Protein AF-K1SP43-F1 (afdb_monomer)

Organism: NCBI:txid408170

Mean predicted aligned error: 9.96 Å

pLDDT: mean 87.27, std 12.38, range [42.59, 98.75]

Solvent-accessible surface area (backbone atoms only — not comparable to full-atom values): 14520 Å² total; per-residue (Å²): 130,56,77,64,55,53,50,51,53,50,51,50,50,55,71,71,46,67,96,81,65,65,89,45,42,45,61,63,48,87,52,74,47,80,37,77,82,19,44,28,31,48,48,96,42,33,38,31,41,39,31,42,46,55,83,63,70,58,91,81,44,54,71,70,56,42,50,53,35,51,52,43,50,50,52,50,55,69,68,55,44,98,69,46,49,75,44,80,44,77,50,76,42,75,52,59,66,75,69,53,42,63,74,57,55,55,76,74,81,88,53,98,55,38,65,59,37,48,53,51,30,51,52,54,43,52,48,45,63,72,69,47,83,35,53,45,76,49,37,34,44,37,42,33,35,76,32,95,40,72,70,58,37,51,57,53,52,52,53,52,47,54,54,53,45,48,41,35,47,74,50,66,20,61,56,46,76,36,38,29,68,59,48,46,45,53,51,24,51,69,40,34,75,90,64,71,83,81,72,87,61,80,82,54,28,77,83,67,73,52,55,78,45,70,67,32,42,38,91,35,66,41,83,76,53,99,44,37,37,34,42,54,92,43,77,52,75,61,86,88,84,86,85,79,78,76,80,88,124

Radius of gyration: 23.32 Å; Cα contacts (8 Å, |Δi|>4): 297; chains: 1; bounding box: 46×53×85 Å

Nearest PDB structures (foldseek):
  4wjb-assembly1_A  TM=3.623E-01  e=1.165E-01  Burkholderia cenocepacia J2315
  7ebx-assembly1_A  TM=3.863E-01  e=4.150E-01  Bombyx mori
  7ebs-assembly1_A-2  TM=3.644E-01  e=2.887E-01  Bombyx mori
  7ec0-assembly2_P  TM=3.215E-01  e=2.717E-01  Bombyx mori
  7ejb-assembly1_A-2  TM=3.774E-01  e=7.152E-01  Bombyx mori

Structure (mmCIF, N/CA/C/O backbone):
data_AF-K1SP43-F1
#
_entry.id   AF-K1SP43-F1
#
loop_
_atom_site.group_PDB
_atom_site.id
_atom_site.type_symbol
_atom_site.label_atom_id
_atom_site.label_alt_id
_atom_site.label_comp_id
_atom_site.label_asym_id
_atom_site.label_entity_id
_atom_site.label_seq_id
_atom_site.pdbx_PDB_ins_code
_atom_site.Cartn_x
_atom_site.Cartn_y
_atom_site.Cartn_z
_atom_site.occupancy
_atom_site.B_iso_or_equiv
_atom_site.auth_seq_id
_atom_site.auth_comp_id
_atom_site.auth_asym_id
_atom_site.auth_atom_id
_atom_site.pdbx_PDB_model_num
ATOM 1 N N . LEU A 1 1 ? 24.956 -1.488 -41.706 1.00 65.75 1 LEU A N 1
ATOM 2 C CA . LEU A 1 1 ? 23.590 -2.046 -41.694 1.00 65.75 1 LEU A CA 1
ATOM 3 C C . LEU A 1 1 ? 22.770 -1.424 -42.807 1.00 65.75 1 LEU A C 1
ATOM 5 O O . LEU A 1 1 ? 22.364 -0.264 -42.702 1.00 65.75 1 LEU A O 1
ATOM 9 N N . THR A 1 2 ? 22.566 -2.189 -43.870 1.00 83.25 2 THR A N 1
ATOM 10 C CA . THR A 1 2 ? 21.668 -1.850 -44.971 1.00 83.25 2 THR A CA 1
ATOM 11 C C . THR A 1 2 ? 20.218 -1.776 -44.470 1.00 83.25 2 THR A C 1
ATOM 13 O O . THR A 1 2 ? 19.865 -2.275 -43.398 1.00 83.25 2 THR A O 1
ATOM 16 N N . ARG A 1 3 ? 19.340 -1.110 -45.229 1.00 77.00 3 ARG A N 1
ATOM 17 C CA . ARG A 1 3 ? 17.918 -0.958 -44.868 1.00 77.00 3 ARG A CA 1
ATOM 18 C C . ARG A 1 3 ? 17.193 -2.311 -44.770 1.00 77.00 3 ARG A C 1
ATOM 20 O O . ARG A 1 3 ? 16.255 -2.429 -43.985 1.00 77.00 3 ARG A O 1
ATOM 27 N N . ALA A 1 4 ? 17.648 -3.308 -45.530 1.00 79.00 4 ALA A N 1
ATOM 28 C CA . ALA A 1 4 ? 17.151 -4.681 -45.490 1.00 79.00 4 ALA A CA 1
ATOM 29 C C . ALA A 1 4 ? 17.555 -5.389 -44.185 1.00 79.00 4 ALA A C 1
ATOM 31 O O . ALA A 1 4 ? 16.683 -5.876 -43.470 1.00 79.00 4 ALA A O 1
ATOM 32 N N . GLU A 1 5 ? 18.832 -5.309 -43.800 1.00 77.88 5 GLU A N 1
ATOM 33 C CA . GLU A 1 5 ? 19.346 -5.900 -42.554 1.00 77.88 5 GLU A CA 1
ATOM 34 C C . GLU A 1 5 ? 18.679 -5.294 -41.310 1.00 77.88 5 GLU A C 1
ATOM 36 O O . GLU A 1 5 ? 18.319 -6.008 -40.378 1.00 77.88 5 GLU A O 1
ATOM 41 N N . LYS A 1 6 ? 18.426 -3.974 -41.290 1.00 76.00 6 LYS A N 1
ATOM 42 C CA . LYS A 1 6 ? 17.675 -3.339 -40.185 1.00 76.00 6 LYS A CA 1
ATOM 43 C C . LYS A 1 6 ? 16.243 -3.870 -40.071 1.00 76.00 6 LYS A C 1
ATOM 45 O O . LYS A 1 6 ? 15.721 -3.970 -38.962 1.00 76.00 6 LYS A O 1
ATOM 50 N N . LYS A 1 7 ? 15.605 -4.193 -41.200 1.00 79.31 7 LYS A N 1
ATOM 51 C CA . LYS A 1 7 ? 14.229 -4.703 -41.252 1.00 79.31 7 LYS A CA 1
ATOM 52 C C . LYS A 1 7 ? 14.160 -6.165 -40.807 1.00 79.31 7 LYS A C 1
ATOM 54 O O . LYS A 1 7 ? 13.252 -6.513 -40.058 1.00 79.31 7 LYS A O 1
ATOM 59 N N . GLU A 1 8 ? 15.136 -6.985 -41.192 1.00 79.81 8 GLU A N 1
ATOM 60 C CA . GLU A 1 8 ? 15.286 -8.359 -40.693 1.00 79.81 8 GLU A CA 1
ATOM 61 C C . GLU A 1 8 ? 15.575 -8.392 -39.195 1.00 79.81 8 GLU A C 1
ATOM 63 O O . GLU A 1 8 ? 14.889 -9.097 -38.460 1.00 79.81 8 GLU A O 1
ATOM 68 N N . ILE A 1 9 ? 16.504 -7.562 -38.711 1.00 77.12 9 ILE A N 1
ATOM 69 C CA . ILE A 1 9 ? 16.806 -7.460 -37.279 1.00 77.12 9 ILE A CA 1
ATOM 70 C C . ILE A 1 9 ? 15.565 -7.013 -36.496 1.00 77.12 9 ILE A C 1
ATOM 72 O O . ILE A 1 9 ? 15.250 -7.601 -35.465 1.00 77.12 9 ILE A O 1
ATOM 76 N N . GLN A 1 10 ? 14.800 -6.033 -36.989 1.00 75.25 10 GLN A N 1
ATOM 77 C CA . GLN A 1 10 ? 13.536 -5.640 -36.355 1.00 75.25 10 GLN A CA 1
ATOM 78 C C . GLN A 1 10 ? 12.476 -6.749 -36.389 1.00 75.25 10 GLN A C 1
ATOM 80 O O . GLN A 1 10 ? 11.750 -6.908 -35.410 1.00 75.25 10 GLN A O 1
ATOM 85 N N . ALA A 1 11 ? 12.379 -7.520 -37.474 1.00 76.44 11 ALA A N 1
ATOM 86 C CA . ALA A 1 11 ? 11.444 -8.638 -37.578 1.00 76.44 11 ALA A CA 1
ATOM 87 C C . ALA A 1 11 ? 11.804 -9.774 -36.608 1.00 76.44 11 ALA A C 1
ATOM 89 O O . ALA A 1 11 ? 10.923 -10.310 -35.940 1.00 76.44 11 ALA A O 1
ATOM 90 N N . VAL A 1 12 ? 13.095 -10.082 -36.463 1.00 77.00 12 VAL A N 1
ATOM 91 C CA . VAL A 1 12 ? 13.614 -11.040 -35.478 1.00 77.00 12 VAL A CA 1
ATOM 92 C C . VAL A 1 12 ? 13.358 -10.532 -34.059 1.00 77.00 12 VAL A C 1
ATOM 94 O O . VAL A 1 12 ? 12.759 -11.243 -33.257 1.00 77.00 12 VAL A O 1
ATOM 97 N N . ILE A 1 13 ? 13.693 -9.273 -33.757 1.00 70.56 13 ILE A N 1
ATOM 98 C CA . ILE A 1 13 ? 13.406 -8.657 -32.452 1.00 70.56 13 ILE A CA 1
ATOM 99 C C . ILE A 1 13 ? 11.909 -8.699 -32.146 1.00 70.56 13 ILE A C 1
ATOM 101 O O . ILE A 1 13 ? 11.552 -8.957 -31.008 1.00 70.56 13 ILE A O 1
ATOM 105 N N . ARG A 1 14 ? 11.027 -8.484 -33.125 1.00 67.06 14 ARG A N 1
ATOM 106 C CA . ARG A 1 14 ? 9.568 -8.543 -32.945 1.00 67.06 14 ARG A CA 1
ATOM 107 C C . ARG A 1 14 ? 9.029 -9.971 -32.823 1.00 67.06 14 ARG A C 1
ATOM 109 O O . ARG A 1 14 ? 7.980 -10.156 -32.226 1.00 67.06 14 ARG A O 1
ATOM 116 N N . LYS A 1 15 ? 9.730 -10.965 -33.374 1.00 64.50 15 LYS A N 1
ATOM 117 C CA . LYS A 1 15 ? 9.415 -12.390 -33.199 1.00 64.50 15 LYS A CA 1
ATOM 118 C C . LYS A 1 15 ? 9.774 -12.879 -31.791 1.00 64.50 15 LYS A C 1
ATOM 120 O O . LYS A 1 15 ? 9.089 -13.750 -31.269 1.00 64.50 15 LYS A O 1
ATOM 125 N N . TYR A 1 16 ? 10.828 -12.321 -31.190 1.00 67.81 16 TYR A N 1
ATOM 126 C CA . TYR A 1 16 ? 11.297 -12.688 -29.847 1.00 67.81 16 TYR A CA 1
ATOM 127 C C . TYR A 1 16 ? 10.820 -11.745 -28.731 1.00 67.81 16 TYR A C 1
ATOM 129 O O . TYR A 1 16 ? 10.700 -12.172 -27.585 1.00 67.81 16 TYR A O 1
ATOM 137 N N . LYS A 1 17 ? 10.496 -10.481 -29.032 1.00 57.97 17 LYS A N 1
ATOM 138 C CA . LYS A 1 17 ? 9.672 -9.643 -28.155 1.00 57.97 17 LYS A CA 1
ATOM 139 C C . LYS A 1 17 ? 8.264 -10.214 -28.221 1.00 57.97 17 LYS A C 1
ATOM 141 O O . LYS A 1 17 ? 7.602 -10.069 -29.243 1.00 57.97 17 LYS A O 1
ATOM 146 N N . GLY A 1 18 ? 7.828 -10.850 -27.137 1.00 60.97 18 GLY A N 1
ATOM 147 C CA . GLY A 1 18 ? 6.426 -11.216 -26.946 1.00 60.97 18 GLY A CA 1
ATOM 148 C C . GLY A 1 18 ? 5.492 -10.019 -27.158 1.00 60.97 18 GLY A C 1
ATOM 149 O O . GLY A 1 18 ? 5.925 -8.878 -27.332 1.00 60.97 18 GLY A O 1
ATOM 150 N N . ASP A 1 19 ? 4.188 -10.257 -27.111 1.00 72.69 19 ASP A N 1
ATOM 151 C CA . ASP A 1 19 ? 3.158 -9.246 -27.392 1.00 72.69 19 ASP A CA 1
ATOM 152 C C . ASP A 1 19 ? 3.080 -8.098 -26.357 1.00 72.69 19 ASP A C 1
ATOM 154 O O . ASP A 1 19 ? 2.182 -7.257 -26.422 1.00 72.69 19 ASP A O 1
ATOM 158 N N . GLY A 1 20 ? 4.026 -8.050 -25.414 1.00 68.25 20 GLY A N 1
ATOM 159 C CA . GLY A 1 20 ? 4.096 -7.087 -24.323 1.00 68.25 20 GLY A CA 1
ATOM 160 C C . GLY A 1 20 ? 3.097 -7.372 -23.205 1.00 68.25 20 GLY A C 1
ATOM 161 O O . GLY A 1 20 ? 2.991 -6.558 -22.288 1.00 68.25 20 GLY A O 1
ATOM 162 N N . LYS A 1 21 ? 2.365 -8.492 -23.262 1.00 73.44 21 LYS A N 1
ATOM 163 C CA . LYS A 1 21 ? 1.361 -8.852 -22.265 1.00 73.44 21 LYS A CA 1
ATOM 164 C C . LYS A 1 21 ? 1.913 -9.865 -21.262 1.00 73.44 21 LYS A C 1
ATOM 166 O O . LYS A 1 21 ? 2.758 -10.697 -21.595 1.00 73.44 21 LYS A O 1
ATOM 171 N N . PRO A 1 22 ? 1.420 -9.832 -20.016 1.00 77.25 22 PRO A N 1
ATOM 172 C CA . PRO A 1 22 ? 1.680 -10.893 -19.059 1.00 77.25 22 PRO A CA 1
ATOM 173 C C . PRO A 1 22 ? 1.129 -12.238 -19.547 1.00 77.25 22 PRO A C 1
ATOM 175 O O . PRO A 1 22 ? -0.061 -12.350 -19.833 1.00 77.25 22 PRO A O 1
ATOM 178 N N . HIS A 1 23 ? 1.978 -13.265 -19.585 1.00 82.00 23 HIS A N 1
ATOM 179 C CA . HIS A 1 23 ? 1.579 -14.637 -19.938 1.00 82.00 23 HIS A CA 1
ATOM 180 C C . HIS A 1 23 ? 1.500 -15.587 -18.730 1.00 82.00 23 HIS A C 1
ATOM 182 O O . HIS A 1 23 ? 1.201 -16.765 -18.895 1.00 82.00 23 HIS A O 1
ATOM 188 N N . SER A 1 24 ? 1.748 -15.088 -17.517 1.00 88.94 24 SER A N 1
ATOM 189 C CA . SER A 1 24 ? 1.592 -15.831 -16.263 1.00 88.94 24 SER A CA 1
ATOM 190 C C . SER A 1 24 ? 0.925 -14.963 -15.201 1.00 88.94 24 SER A C 1
ATOM 192 O O . SER A 1 24 ? 0.962 -13.731 -15.290 1.00 88.94 24 SER A O 1
ATOM 194 N N . ALA A 1 25 ? 0.340 -15.597 -14.179 1.00 91.31 25 ALA A N 1
ATOM 195 C CA . ALA A 1 25 ? -0.303 -14.874 -13.087 1.00 91.31 25 ALA A CA 1
ATOM 196 C C . ALA A 1 25 ? 0.693 -13.963 -12.349 1.00 91.31 25 ALA A C 1
ATOM 198 O O . ALA A 1 25 ? 0.390 -12.809 -12.058 1.00 91.31 25 ALA A O 1
ATOM 199 N N . GLN A 1 26 ? 1.922 -14.440 -12.151 1.00 92.19 26 GLN A N 1
ATOM 200 C CA . GLN A 1 26 ? 3.033 -13.681 -11.583 1.00 92.19 26 GLN A CA 1
ATOM 201 C C . GLN A 1 26 ? 3.355 -12.444 -12.424 1.00 92.19 26 GLN A C 1
ATOM 203 O O . GLN A 1 26 ? 3.497 -11.340 -11.896 1.00 92.19 26 GLN A O 1
ATOM 208 N N . ALA A 1 27 ? 3.455 -12.600 -13.748 1.00 90.38 27 ALA A N 1
ATOM 209 C CA . ALA A 1 27 ? 3.753 -11.487 -14.642 1.00 90.38 27 ALA A CA 1
ATOM 210 C C . ALA A 1 27 ? 2.651 -10.412 -14.622 1.00 90.38 27 ALA A C 1
ATOM 212 O O . ALA A 1 27 ? 2.942 -9.252 -14.902 1.00 90.38 27 ALA A O 1
ATOM 213 N N . SER A 1 28 ? 1.407 -10.770 -14.275 1.00 91.38 28 SER A N 1
ATOM 214 C CA . SER A 1 28 ? 0.298 -9.817 -14.138 1.00 91.38 28 SER A CA 1
ATOM 215 C C . SER A 1 28 ? 0.395 -8.937 -12.888 1.00 91.38 28 SER A C 1
ATOM 217 O O . SER A 1 28 ? -0.278 -7.911 -12.825 1.00 91.38 28 SER A O 1
ATOM 219 N N . ILE A 1 29 ? 1.222 -9.298 -11.901 1.00 94.19 29 ILE A N 1
ATOM 220 C CA . ILE A 1 29 ? 1.396 -8.513 -10.673 1.00 94.19 29 ILE A CA 1
ATOM 221 C C . ILE A 1 29 ? 2.367 -7.349 -10.950 1.00 94.19 29 ILE A C 1
ATOM 223 O O . ILE A 1 29 ? 3.523 -7.608 -11.309 1.00 94.19 29 ILE A O 1
ATOM 227 N N . PRO A 1 30 ? 1.954 -6.078 -10.774 1.00 91.75 30 PRO A N 1
ATOM 228 C CA . PRO A 1 30 ? 2.662 -4.914 -11.312 1.00 91.75 30 PRO A CA 1
ATOM 229 C C . PRO A 1 30 ? 3.785 -4.406 -10.389 1.00 91.75 30 PRO A C 1
ATOM 231 O O . PRO A 1 30 ? 3.758 -3.275 -9.914 1.00 91.75 30 PRO A O 1
ATOM 234 N N . TYR A 1 31 ? 4.791 -5.241 -10.126 1.00 96.44 31 TYR A N 1
ATOM 235 C CA . TYR A 1 31 ? 6.070 -4.799 -9.560 1.00 96.44 31 TYR A CA 1
ATOM 236 C C . TYR A 1 31 ? 7.247 -5.606 -10.116 1.00 96.44 31 TYR A C 1
ATOM 238 O O . TYR A 1 31 ? 7.055 -6.701 -10.630 1.00 96.44 31 TYR A O 1
ATOM 246 N N . GLU A 1 32 ? 8.475 -5.111 -10.011 1.00 95.75 32 GLU A N 1
ATOM 247 C CA . GLU A 1 32 ? 9.680 -5.846 -10.414 1.00 95.75 32 GLU A CA 1
ATOM 248 C C . GLU A 1 32 ? 10.309 -6.627 -9.261 1.00 95.75 32 GLU A C 1
ATOM 250 O O . GLU A 1 32 ? 10.649 -7.796 -9.421 1.00 95.75 32 GLU A O 1
ATOM 255 N N . ALA A 1 33 ? 10.470 -5.990 -8.097 1.00 96.19 33 ALA A N 1
ATOM 256 C CA . ALA A 1 33 ? 11.089 -6.615 -6.933 1.00 96.19 33 ALA A CA 1
ATOM 257 C C . ALA A 1 33 ? 10.501 -6.097 -5.617 1.00 96.19 33 ALA A C 1
ATOM 259 O O . ALA A 1 33 ? 10.221 -4.909 -5.474 1.00 96.19 33 ALA A O 1
ATOM 260 N N . MET A 1 34 ? 10.389 -6.992 -4.637 1.00 97.75 34 MET A N 1
ATOM 261 C CA . MET A 1 34 ? 10.076 -6.657 -3.249 1.00 97.75 34 MET A CA 1
ATOM 262 C C . MET A 1 34 ? 11.335 -6.857 -2.402 1.00 97.75 34 MET A C 1
ATOM 264 O O . MET A 1 34 ? 11.948 -7.923 -2.471 1.00 97.75 34 MET A O 1
ATOM 268 N N . TYR A 1 35 ? 11.724 -5.856 -1.614 1.00 97.62 35 TYR A N 1
ATOM 269 C CA . TYR A 1 35 ? 12.891 -5.917 -0.733 1.00 97.62 35 TYR A CA 1
ATOM 270 C C . TYR A 1 35 ? 12.475 -6.053 0.725 1.00 97.62 35 TYR A C 1
ATOM 272 O O . TYR A 1 35 ? 11.476 -5.474 1.123 1.00 97.62 35 TYR A O 1
ATOM 280 N N . GLN A 1 36 ? 13.284 -6.748 1.530 1.00 96.25 36 GLN A N 1
ATOM 281 C CA . GLN A 1 36 ? 13.012 -7.050 2.944 1.00 96.25 36 GLN A CA 1
ATOM 282 C C . GLN A 1 36 ? 12.489 -5.867 3.773 1.00 96.25 36 GLN A C 1
ATOM 284 O O . GLN A 1 36 ? 11.592 -6.050 4.584 1.00 96.25 36 GLN A O 1
ATOM 289 N N . ASP A 1 37 ? 12.986 -4.655 3.524 1.00 96.06 37 ASP A N 1
ATOM 290 C CA . ASP A 1 37 ? 12.589 -3.428 4.219 1.00 96.06 37 ASP A CA 1
ATOM 291 C C . ASP A 1 37 ? 11.231 -2.841 3.776 1.00 96.06 37 ASP A C 1
ATOM 293 O O . ASP A 1 37 ? 10.945 -1.678 4.059 1.00 96.06 37 ASP A O 1
ATOM 297 N N . GLY A 1 38 ? 10.413 -3.602 3.040 1.00 97.00 38 GLY A N 1
ATOM 298 C CA . GLY A 1 38 ? 9.082 -3.199 2.564 1.00 97.00 38 GLY A CA 1
ATOM 299 C C . GLY A 1 38 ? 9.089 -2.303 1.324 1.00 97.00 38 GLY A C 1
ATOM 300 O O . GLY A 1 38 ? 8.034 -2.023 0.739 1.00 97.00 38 GLY A O 1
ATOM 301 N N . VAL A 1 39 ? 10.277 -1.871 0.885 1.00 98.56 39 VAL A N 1
ATOM 302 C CA . VAL A 1 39 ? 10.450 -1.130 -0.365 1.00 98.56 39 VAL A CA 1
ATOM 303 C C . VAL A 1 39 ? 10.147 -2.059 -1.534 1.00 98.56 39 VAL A C 1
ATOM 305 O O . VAL A 1 39 ? 10.733 -3.130 -1.677 1.00 98.56 39 VAL A O 1
ATOM 308 N N . CYS A 1 40 ? 9.247 -1.623 -2.404 1.00 98.44 40 CYS A N 1
ATOM 309 C CA . CYS A 1 40 ? 8.865 -2.326 -3.617 1.00 98.44 40 CYS A CA 1
ATOM 310 C C . CYS A 1 40 ? 9.311 -1.511 -4.826 1.00 98.44 40 CYS A C 1
ATOM 312 O O . CYS A 1 40 ? 8.941 -0.344 -4.963 1.00 98.44 40 CYS A O 1
ATOM 314 N N . ARG A 1 41 ? 10.106 -2.114 -5.707 1.00 98.44 41 ARG A N 1
ATOM 315 C CA . ARG A 1 41 ? 10.447 -1.534 -7.005 1.00 98.44 41 ARG A CA 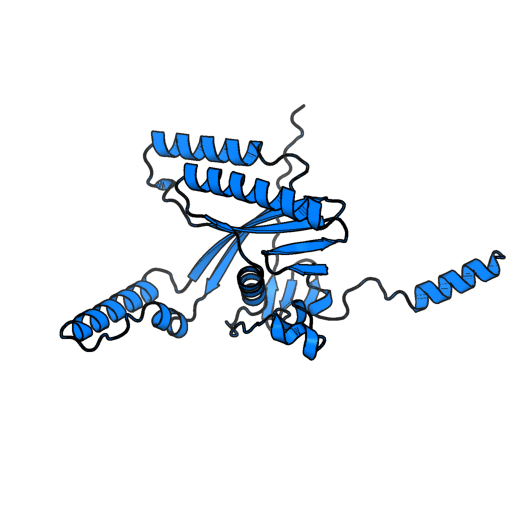1
ATOM 316 C C . ARG A 1 41 ? 9.340 -1.879 -7.989 1.00 98.44 41 ARG A C 1
ATOM 318 O O . ARG A 1 41 ? 9.168 -3.047 -8.323 1.00 98.44 41 ARG A O 1
ATOM 325 N N . VAL A 1 42 ? 8.596 -0.871 -8.429 1.00 97.50 42 VAL A N 1
ATOM 326 C CA . VAL A 1 42 ? 7.458 -1.009 -9.351 1.00 97.50 42 VAL A CA 1
ATOM 327 C C . VAL A 1 42 ? 7.950 -1.053 -10.798 1.00 97.50 42 VAL A C 1
ATOM 329 O O . VAL A 1 42 ? 7.533 -1.910 -11.569 1.00 97.50 42 VAL A O 1
ATOM 332 N N . THR A 1 43 ? 8.883 -0.162 -11.133 1.00 96.50 43 THR A N 1
ATOM 333 C CA . THR A 1 43 ? 9.591 -0.063 -12.422 1.00 96.50 43 THR A CA 1
ATOM 334 C C . THR A 1 43 ? 11.069 0.268 -12.141 1.00 96.50 43 THR A C 1
ATOM 336 O O . THR A 1 43 ? 11.406 0.513 -10.978 1.00 96.50 43 THR A O 1
ATOM 339 N N . PRO A 1 44 ? 11.970 0.365 -13.141 1.00 96.06 44 PRO A N 1
ATOM 340 C CA . PRO A 1 44 ? 13.392 0.605 -12.885 1.00 96.06 44 PRO A CA 1
ATOM 341 C C . PRO A 1 44 ? 13.699 1.869 -12.065 1.00 96.06 44 PRO A C 1
ATOM 343 O O . PRO A 1 44 ? 14.679 1.878 -11.321 1.00 96.06 44 PRO A O 1
ATOM 346 N N . ARG A 1 45 ? 12.868 2.917 -12.178 1.00 97.44 45 ARG A N 1
ATOM 347 C CA . ARG A 1 45 ? 13.035 4.196 -11.460 1.00 97.44 45 ARG A CA 1
ATOM 348 C C . ARG A 1 45 ? 11.900 4.516 -10.490 1.00 97.44 45 ARG A C 1
ATOM 350 O O . ARG A 1 45 ? 11.965 5.541 -9.826 1.00 97.44 45 ARG A O 1
ATOM 357 N N . THR A 1 46 ? 10.890 3.657 -10.363 1.00 98.50 46 THR A N 1
ATOM 358 C CA . THR A 1 46 ? 9.719 3.903 -9.508 1.00 98.50 46 THR A CA 1
ATOM 359 C C . THR A 1 46 ? 9.712 2.950 -8.319 1.00 98.50 46 THR A C 1
ATOM 361 O O . THR A 1 46 ? 9.741 1.728 -8.484 1.00 98.50 46 THR A O 1
ATOM 364 N N . PHE A 1 47 ? 9.626 3.502 -7.110 1.00 98.75 47 PHE A N 1
ATOM 365 C CA . PHE A 1 47 ? 9.687 2.753 -5.858 1.00 98.75 47 PHE A CA 1
ATOM 366 C C . PHE A 1 47 ? 8.544 3.151 -4.935 1.00 98.75 47 PHE A C 1
ATOM 368 O O . PHE A 1 47 ? 8.186 4.321 -4.868 1.00 98.75 47 PHE A O 1
ATOM 375 N N . SER A 1 48 ? 8.008 2.195 -4.183 1.00 98.69 48 SER A N 1
ATOM 376 C CA . SER A 1 48 ? 6.914 2.433 -3.243 1.00 98.69 48 SER A CA 1
ATOM 377 C C . SER A 1 48 ? 7.153 1.785 -1.889 1.00 98.69 48 SER A C 1
ATOM 379 O O . SER A 1 48 ? 7.791 0.731 -1.791 1.00 98.69 48 SER A O 1
ATOM 381 N N . LYS A 1 49 ? 6.563 2.368 -0.850 1.00 98.56 49 LYS A N 1
ATOM 382 C CA . LYS A 1 49 ? 6.422 1.758 0.474 1.00 98.56 49 LYS A CA 1
ATOM 383 C C . LYS A 1 49 ? 4.972 1.922 0.941 1.00 98.56 49 LYS A C 1
ATOM 385 O O . LYS A 1 49 ? 4.197 2.654 0.325 1.00 98.56 49 LYS A O 1
ATOM 390 N N . CYS A 1 50 ? 4.580 1.148 1.941 1.00 98.62 50 CYS A N 1
ATOM 391 C CA . CYS A 1 50 ? 3.207 1.077 2.410 1.00 98.62 50 CYS A CA 1
ATOM 392 C C . CYS A 1 50 ? 3.187 1.181 3.929 1.00 98.62 50 CYS A C 1
ATOM 394 O O . CYS A 1 50 ? 3.987 0.522 4.589 1.00 98.62 50 CYS A O 1
ATOM 396 N N . ILE A 1 51 ? 2.252 1.964 4.451 1.00 98.38 51 ILE A N 1
ATOM 397 C CA . ILE A 1 51 ? 1.889 1.968 5.867 1.00 98.38 51 ILE A CA 1
ATOM 398 C C . ILE A 1 51 ? 0.495 1.362 6.027 1.00 98.38 51 ILE A C 1
ATOM 400 O O . ILE A 1 51 ? -0.357 1.510 5.144 1.00 98.38 51 ILE A O 1
ATOM 404 N N . GLU A 1 52 ? 0.267 0.689 7.144 1.00 98.44 52 GLU A N 1
ATOM 405 C CA . GLU A 1 52 ? -1.065 0.344 7.636 1.00 98.44 52 GLU A CA 1
ATOM 406 C C . GLU A 1 52 ? -1.452 1.316 8.749 1.00 98.44 52 GLU A C 1
ATOM 408 O O . GLU A 1 52 ? -0.588 1.798 9.483 1.00 98.44 52 GLU A O 1
ATOM 413 N N . PHE A 1 53 ? -2.740 1.646 8.846 1.00 97.06 53 PHE A N 1
ATOM 414 C CA . PHE A 1 53 ? -3.242 2.573 9.854 1.00 97.06 53 PHE A CA 1
ATOM 415 C C . PHE A 1 53 ? -4.629 2.188 10.378 1.00 97.06 53 PHE A C 1
ATOM 417 O O . PHE A 1 53 ? -5.416 1.500 9.724 1.00 97.06 53 PHE A O 1
ATOM 424 N N . THR A 1 54 ? -4.925 2.661 11.585 1.00 93.69 54 THR A N 1
ATOM 425 C CA . THR A 1 54 ? -6.170 2.397 12.323 1.00 93.69 54 THR A CA 1
ATOM 426 C C . THR A 1 54 ? -7.213 3.492 12.113 1.00 93.69 54 THR A C 1
ATOM 428 O O . THR A 1 54 ? -6.919 4.570 11.597 1.00 93.69 54 THR A O 1
ATOM 431 N N . ASP A 1 55 ? -8.468 3.196 12.461 1.00 90.81 55 ASP A N 1
ATOM 432 C CA . ASP A 1 55 ? -9.530 4.201 12.446 1.00 90.81 55 ASP A CA 1
ATOM 433 C C . ASP A 1 55 ? -9.460 5.132 13.657 1.00 90.81 55 ASP A C 1
ATOM 435 O O . ASP A 1 55 ? -8.915 4.772 14.698 1.00 90.81 55 ASP A O 1
ATOM 439 N N . ILE A 1 56 ? -10.087 6.298 13.526 1.00 90.00 56 ILE A N 1
ATOM 440 C CA . ILE A 1 56 ? -10.300 7.241 14.623 1.00 90.00 56 ILE A CA 1
ATOM 441 C C . ILE A 1 56 ? -11.789 7.557 14.745 1.00 90.00 56 ILE A C 1
ATOM 443 O O . ILE A 1 56 ? -12.518 7.599 13.753 1.00 90.00 56 ILE A O 1
ATOM 447 N N . SER A 1 57 ? -12.251 7.836 15.962 1.00 88.19 57 SER A N 1
ATOM 448 C CA . SER A 1 57 ? -13.658 8.153 16.249 1.00 88.19 57 SER A CA 1
ATOM 449 C C . SER A 1 57 ? -14.031 9.589 15.855 1.00 88.19 57 SER A C 1
ATOM 451 O O . SER A 1 57 ? -14.568 10.343 16.664 1.00 88.19 57 SER A O 1
ATOM 453 N N . TYR A 1 58 ? -13.766 9.981 14.603 1.00 90.38 58 TYR A N 1
ATOM 454 C CA . TYR A 1 58 ? -13.944 11.357 14.125 1.00 90.38 58 TYR A CA 1
ATOM 455 C C . TYR A 1 58 ? -15.376 11.868 14.315 1.00 90.38 58 TYR A C 1
ATOM 457 O O . TYR A 1 58 ? -15.578 12.978 14.792 1.00 90.38 58 TYR A O 1
ATOM 465 N N . GLN A 1 59 ? -16.395 11.060 13.998 1.00 90.25 59 GLN A N 1
ATOM 466 C CA . GLN A 1 59 ? -17.799 11.482 14.104 1.00 90.25 59 GLN A CA 1
ATOM 467 C C . GLN A 1 59 ? -18.237 11.780 15.546 1.00 90.25 59 GLN A C 1
ATOM 469 O O . GLN A 1 59 ? -19.035 12.696 15.755 1.00 90.25 59 GLN A O 1
ATOM 474 N N . LEU A 1 60 ? -17.694 11.046 16.520 1.00 90.50 60 LEU A N 1
ATOM 475 C CA . LEU A 1 60 ? -18.009 11.184 17.947 1.00 90.50 60 LEU A CA 1
ATOM 476 C C . LEU A 1 60 ? -17.117 12.210 18.659 1.00 90.50 60 LEU A C 1
ATOM 478 O O . LEU A 1 60 ? -17.390 12.570 19.800 1.00 90.50 60 LEU A O 1
ATOM 482 N N . ALA A 1 61 ? -16.059 12.681 17.999 1.00 90.69 61 ALA A N 1
ATOM 483 C CA . ALA A 1 61 ? -15.155 13.669 18.560 1.00 90.69 61 ALA A CA 1
ATOM 484 C C . ALA A 1 61 ? -15.851 15.030 18.767 1.00 90.69 61 ALA A C 1
ATOM 486 O O . ALA A 1 61 ? -16.791 15.397 18.047 1.00 90.69 61 ALA A O 1
ATOM 487 N N . GLN A 1 62 ? -15.367 15.786 19.758 1.00 94.38 62 GLN A N 1
ATOM 488 C CA . GLN A 1 62 ? -15.815 17.155 20.022 1.00 94.38 62 GLN A CA 1
ATOM 489 C C . GLN A 1 62 ? -15.441 18.090 18.863 1.00 94.38 62 GLN A C 1
ATOM 491 O O . GLN A 1 62 ? -14.565 17.770 18.060 1.00 94.38 62 GLN A O 1
ATOM 496 N N . ALA A 1 63 ? -16.113 19.242 18.768 1.00 95.69 63 ALA A N 1
ATOM 497 C CA . ALA A 1 63 ? -15.927 20.189 17.666 1.00 95.69 63 ALA A CA 1
ATOM 498 C C . ALA A 1 63 ? -14.457 20.610 17.497 1.00 95.69 63 ALA A C 1
ATOM 500 O O . ALA A 1 63 ? -13.918 20.479 16.402 1.00 95.69 63 ALA A O 1
ATOM 501 N N . ASP A 1 64 ? -13.786 20.992 18.584 1.00 95.62 64 ASP A N 1
ATOM 502 C CA . ASP A 1 64 ? -12.380 21.417 18.546 1.00 95.62 64 ASP A CA 1
ATOM 503 C C . ASP A 1 64 ? -11.453 20.286 18.081 1.00 95.62 64 ASP A C 1
ATOM 505 O O . ASP A 1 64 ? -10.565 20.490 17.255 1.00 95.62 64 ASP A O 1
ATOM 509 N N . THR A 1 65 ? -1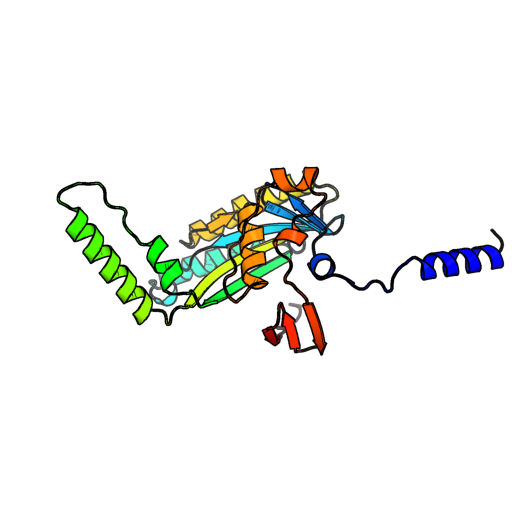1.705 19.055 18.537 1.00 93.81 65 THR A N 1
ATOM 510 C CA . THR A 1 65 ? -10.958 17.871 18.093 1.00 93.81 65 THR A CA 1
ATOM 511 C C . THR A 1 65 ? -11.188 17.582 16.609 1.00 93.81 65 THR A C 1
ATOM 513 O O . THR A 1 65 ? -10.245 17.247 15.898 1.00 93.81 65 THR A O 1
ATOM 516 N N . LYS A 1 66 ? -12.425 17.722 16.113 1.00 95.19 66 LYS A N 1
ATOM 517 C CA . LYS A 1 66 ? -12.744 17.552 14.686 1.00 95.19 66 LYS A CA 1
ATOM 518 C C . LYS A 1 66 ? -12.011 18.570 13.822 1.00 95.19 66 LYS A C 1
ATOM 520 O O . LYS A 1 66 ? -11.497 18.187 12.771 1.00 95.19 66 LYS A O 1
ATOM 525 N N . THR A 1 67 ? -11.953 19.825 14.264 1.00 96.19 67 THR A N 1
ATOM 526 C CA . THR A 1 67 ? -11.198 20.890 13.594 1.00 96.19 67 THR A CA 1
ATOM 527 C C . THR A 1 67 ? -9.712 20.553 13.564 1.00 96.19 67 THR A C 1
ATOM 529 O O . THR A 1 67 ? -9.133 20.502 12.485 1.00 96.19 67 THR A O 1
ATOM 532 N N . ALA A 1 68 ? -9.121 20.188 14.706 1.00 94.94 68 ALA A N 1
ATOM 533 C CA . ALA A 1 68 ? -7.708 19.822 14.778 1.00 94.94 68 ALA A CA 1
ATOM 534 C C . ALA A 1 68 ? -7.360 18.611 13.892 1.00 94.94 68 ALA A C 1
ATOM 536 O O . ALA A 1 68 ? -6.339 18.608 13.208 1.00 94.94 68 ALA A O 1
ATOM 537 N N . ILE A 1 69 ? -8.204 17.572 13.864 1.00 94.81 69 ILE A N 1
ATOM 538 C CA . ILE A 1 69 ? -7.999 16.415 12.976 1.00 94.81 69 ILE A CA 1
ATOM 539 C C . ILE A 1 69 ? -8.068 16.845 11.506 1.00 94.81 69 ILE A C 1
ATOM 541 O O . ILE A 1 69 ? -7.258 16.394 10.700 1.00 94.81 69 ILE A O 1
ATOM 545 N N . PHE A 1 70 ? -9.022 17.709 11.152 1.00 95.38 70 PHE A N 1
ATOM 546 C CA . PHE A 1 70 ? -9.172 18.202 9.786 1.00 95.38 70 PHE A CA 1
ATOM 547 C C . PHE A 1 70 ? -7.969 19.045 9.340 1.00 95.38 70 PHE A C 1
ATOM 549 O O . PHE A 1 70 ? -7.463 18.840 8.242 1.00 95.38 70 PHE A O 1
ATOM 556 N N . GLU A 1 71 ? -7.467 19.932 10.198 1.00 96.19 71 GLU A N 1
ATOM 557 C CA . GLU A 1 71 ? -6.259 20.723 9.935 1.00 96.19 71 GLU A CA 1
ATOM 558 C C . GLU A 1 71 ? -5.033 19.824 9.728 1.00 96.19 71 GLU A C 1
ATOM 560 O O . GLU A 1 71 ? -4.353 19.941 8.711 1.00 96.19 71 GLU A O 1
ATOM 565 N N . ASN A 1 72 ? -4.816 18.838 10.607 1.00 95.69 72 ASN A N 1
ATOM 566 C CA . ASN A 1 72 ? -3.725 17.870 10.447 1.00 95.69 72 ASN A CA 1
ATOM 567 C C . ASN A 1 72 ? -3.852 17.037 9.158 1.00 95.69 72 ASN A C 1
ATOM 569 O O . ASN A 1 72 ? -2.845 16.678 8.546 1.00 95.69 72 ASN A O 1
ATOM 573 N N . LEU A 1 73 ? -5.078 16.719 8.732 1.00 95.25 73 LEU A N 1
ATOM 574 C CA . LEU A 1 73 ? -5.318 16.029 7.465 1.00 95.25 73 LEU A CA 1
ATOM 575 C C . LEU A 1 73 ? -4.966 16.922 6.265 1.00 95.25 73 LEU A C 1
ATOM 577 O O . LEU A 1 73 ? -4.371 16.441 5.300 1.00 95.25 73 LEU A O 1
ATOM 581 N N . CYS A 1 74 ? -5.299 18.213 6.323 1.00 96.06 74 CYS A N 1
ATOM 582 C CA . CYS A 1 74 ? -4.882 19.192 5.321 1.00 96.06 74 CYS A CA 1
ATOM 583 C C . CYS A 1 74 ? -3.355 19.313 5.261 1.00 96.06 74 CYS A C 1
ATOM 585 O O . CYS A 1 74 ? -2.797 19.298 4.166 1.00 96.06 74 CYS A O 1
ATOM 587 N N . ASP A 1 75 ? -2.673 19.353 6.407 1.00 96.56 75 ASP A N 1
ATOM 588 C CA . ASP A 1 75 ? -1.208 19.395 6.460 1.00 96.56 75 ASP A CA 1
ATOM 589 C C . ASP A 1 75 ? -0.570 18.138 5.855 1.00 96.56 75 ASP A C 1
ATOM 591 O O . ASP A 1 75 ? 0.394 18.247 5.094 1.00 96.56 75 ASP A O 1
ATOM 595 N N . LEU A 1 76 ? -1.142 16.954 6.112 1.00 96.06 76 LEU A N 1
ATOM 596 C CA . LEU A 1 76 ? -0.725 15.710 5.457 1.00 96.06 76 LEU A CA 1
ATOM 597 C C . LEU A 1 76 ? -0.861 15.824 3.936 1.00 96.06 76 LEU A C 1
ATOM 599 O O . LEU A 1 76 ? 0.065 15.464 3.212 1.00 96.06 76 LEU A O 1
ATOM 603 N N . TYR A 1 77 ? -1.993 16.318 3.429 1.00 94.38 77 TYR A N 1
ATOM 604 C CA . TYR A 1 77 ? -2.178 16.470 1.984 1.00 94.38 77 TYR A CA 1
ATOM 605 C C . TYR A 1 77 ? -1.244 17.518 1.376 1.00 94.38 77 TYR A C 1
ATOM 607 O O . TYR A 1 77 ? -0.711 17.285 0.295 1.00 94.38 77 TYR A O 1
ATOM 615 N N . ASN A 1 78 ? -0.981 18.619 2.078 1.00 94.38 78 ASN A N 1
ATOM 616 C CA . ASN A 1 78 ? -0.050 19.656 1.633 1.00 94.38 78 ASN A CA 1
ATOM 617 C C . ASN A 1 78 ? 1.410 19.177 1.615 1.00 94.38 78 ASN A C 1
ATOM 619 O O . ASN A 1 78 ? 2.206 19.661 0.813 1.00 94.38 78 ASN A O 1
ATOM 623 N N . TYR A 1 79 ? 1.768 18.218 2.472 1.00 96.25 79 TYR A N 1
ATOM 624 C CA . TYR A 1 79 ? 3.082 17.575 2.459 1.00 96.25 79 TYR A CA 1
ATOM 625 C C . TYR A 1 79 ? 3.321 16.729 1.195 1.00 96.25 79 TYR A C 1
ATOM 627 O O . TYR A 1 79 ? 4.459 16.581 0.742 1.00 96.25 79 TYR A O 1
ATOM 635 N N . LEU A 1 80 ? 2.259 16.166 0.612 1.00 95.00 80 LEU A N 1
ATOM 636 C CA . LEU A 1 80 ? 2.333 15.307 -0.568 1.00 95.00 80 LEU A CA 1
ATOM 637 C C . LEU A 1 80 ? 2.475 16.137 -1.848 1.00 95.00 80 LEU A C 1
ATOM 639 O O . LEU A 1 80 ? 1.509 16.379 -2.570 1.00 95.00 80 LEU A O 1
ATOM 643 N N . ASP A 1 81 ? 3.705 16.556 -2.137 1.00 92.38 81 ASP A N 1
ATOM 644 C CA . ASP A 1 81 ? 4.017 17.271 -3.372 1.00 92.38 81 ASP A CA 1
ATOM 645 C C . ASP A 1 81 ? 3.810 16.406 -4.639 1.00 92.38 81 ASP A C 1
ATOM 647 O O . ASP A 1 81 ? 3.643 15.183 -4.593 1.00 92.38 81 ASP A O 1
ATOM 651 N N . ALA A 1 82 ? 3.875 17.043 -5.812 1.00 92.75 82 ALA A N 1
ATOM 652 C CA . ALA A 1 82 ? 3.647 16.400 -7.110 1.00 92.75 82 ALA A CA 1
ATOM 653 C C . ALA A 1 82 ? 4.598 15.227 -7.434 1.00 92.75 82 ALA A C 1
ATOM 655 O O . ALA A 1 82 ? 4.354 14.469 -8.372 1.00 92.75 82 ALA A O 1
ATOM 656 N N . SER A 1 83 ? 5.691 15.067 -6.688 1.00 95.56 83 SER A N 1
ATOM 657 C CA . SER A 1 83 ? 6.664 13.992 -6.863 1.00 95.56 83 SER A CA 1
ATOM 658 C C . SER A 1 83 ? 6.421 12.781 -5.950 1.00 95.56 83 SER A C 1
ATOM 660 O O . SER A 1 83 ? 7.206 11.824 -5.994 1.00 95.56 83 SER A O 1
ATOM 662 N N . ILE A 1 84 ? 5.354 12.803 -5.139 1.00 97.62 84 ILE A N 1
ATOM 663 C CA . ILE A 1 84 ? 4.906 11.693 -4.293 1.00 97.62 84 ILE A CA 1
ATOM 664 C C . ILE A 1 84 ? 3.504 11.264 -4.737 1.00 97.62 84 ILE A C 1
ATOM 666 O O . ILE A 1 84 ? 2.501 11.902 -4.435 1.00 97.62 84 ILE A O 1
ATOM 670 N N . HIS A 1 85 ? 3.413 10.128 -5.424 1.00 97.12 85 HIS A N 1
ATOM 671 C CA . HIS A 1 85 ? 2.120 9.540 -5.760 1.00 97.12 85 HIS A CA 1
ATOM 672 C C . HIS A 1 85 ? 1.577 8.738 -4.576 1.00 97.12 85 HIS A C 1
ATOM 674 O O . HIS A 1 85 ? 2.278 7.876 -4.042 1.00 97.12 85 HIS A O 1
ATOM 680 N N . VAL A 1 86 ? 0.324 8.979 -4.191 1.00 96.75 86 VAL A N 1
ATOM 681 C CA . VAL A 1 86 ? -0.314 8.343 -3.032 1.00 96.75 86 VAL A CA 1
ATOM 682 C C . VAL A 1 86 ? -1.584 7.604 -3.420 1.00 96.75 86 VAL A C 1
ATOM 684 O O . VAL A 1 86 ? -2.395 8.084 -4.207 1.00 96.75 86 VAL A O 1
ATOM 687 N N . GLN A 1 87 ? -1.775 6.446 -2.794 1.00 96.94 87 GLN A N 1
ATOM 688 C CA . GLN A 1 87 ? -2.971 5.631 -2.895 1.00 96.94 87 GLN A CA 1
ATOM 689 C C . GLN A 1 87 ? -3.424 5.187 -1.504 1.00 96.94 87 GLN A C 1
ATOM 691 O O . GLN A 1 87 ? -2.681 4.517 -0.783 1.00 96.94 87 GLN A O 1
ATOM 696 N N . PHE A 1 88 ? -4.679 5.472 -1.165 1.00 96.94 88 PHE A N 1
ATOM 697 C CA . PHE A 1 88 ? -5.349 4.851 -0.025 1.00 96.94 88 PHE A CA 1
ATOM 698 C C . PHE A 1 88 ? -6.059 3.571 -0.466 1.00 96.94 88 PHE A C 1
ATOM 700 O O . PHE A 1 88 ? -6.762 3.555 -1.475 1.00 96.94 88 PHE A O 1
ATOM 707 N N . SER A 1 89 ? -5.881 2.494 0.294 1.00 96.69 89 SER A N 1
ATOM 708 C CA . SER A 1 89 ? -6.524 1.201 0.052 1.00 96.69 89 SER A CA 1
ATOM 709 C C . SER A 1 89 ? -7.304 0.764 1.285 1.00 96.69 89 SER A C 1
ATOM 711 O O . SER A 1 89 ? -6.745 0.657 2.373 1.00 96.69 89 SER A O 1
ATOM 713 N N . PHE A 1 90 ? -8.592 0.478 1.104 1.00 95.62 90 PHE A N 1
ATOM 714 C CA . PHE A 1 90 ? -9.486 -0.009 2.153 1.00 95.62 90 PHE A CA 1
ATOM 715 C C . PHE A 1 90 ? -9.939 -1.416 1.784 1.00 95.62 90 PHE A C 1
ATOM 717 O O . PHE A 1 90 ? -10.767 -1.603 0.892 1.00 95.62 90 PHE A O 1
ATOM 724 N N . ILE A 1 91 ? -9.366 -2.413 2.450 1.00 93.00 91 ILE A N 1
ATOM 725 C CA . ILE A 1 91 ? -9.585 -3.819 2.127 1.00 93.00 91 ILE A CA 1
ATOM 726 C C . ILE A 1 91 ? -10.606 -4.375 3.111 1.00 93.00 91 ILE A C 1
ATOM 728 O O . ILE A 1 91 ? -10.342 -4.433 4.310 1.00 93.00 91 ILE A O 1
ATOM 732 N N . ASN A 1 92 ? -11.765 -4.782 2.595 1.00 90.19 92 ASN A N 1
ATOM 733 C CA . AS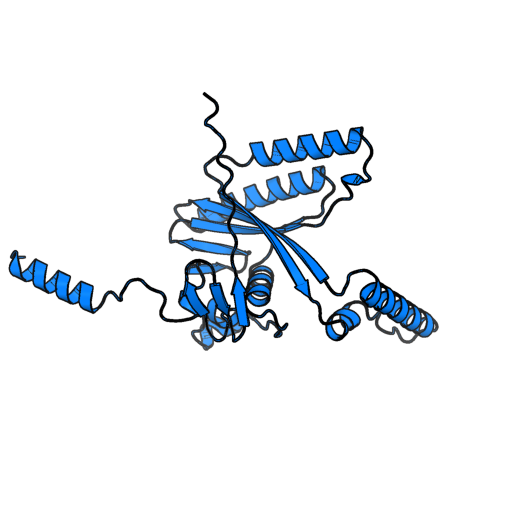N A 1 92 ? -12.808 -5.440 3.376 1.00 90.19 92 ASN A CA 1
ATOM 734 C C . ASN A 1 92 ? -12.775 -6.935 3.068 1.00 90.19 92 ASN A C 1
ATOM 736 O O . ASN A 1 92 ? -12.926 -7.325 1.909 1.00 90.19 92 ASN A O 1
ATOM 740 N N . ARG A 1 93 ? -12.586 -7.770 4.088 1.00 80.38 93 ARG A N 1
ATOM 741 C CA . ARG A 1 93 ? -12.596 -9.230 3.949 1.00 80.38 93 ARG A CA 1
ATOM 742 C C . ARG A 1 93 ? -13.596 -9.825 4.914 1.00 80.38 93 ARG A C 1
ATOM 744 O O . ARG A 1 93 ? -13.704 -9.367 6.046 1.00 80.38 93 ARG A O 1
ATOM 751 N N . LYS A 1 94 ? -14.287 -10.872 4.471 1.00 75.38 94 LYS A N 1
ATOM 752 C CA . LYS A 1 94 ? -14.972 -11.758 5.406 1.00 75.38 94 LYS A CA 1
ATOM 753 C C . LYS A 1 94 ? -13.911 -12.586 6.110 1.00 75.38 94 LYS A C 1
ATOM 755 O O . LYS A 1 94 ? -13.069 -13.186 5.448 1.00 75.38 94 LYS A O 1
ATOM 760 N N . ILE A 1 95 ? -13.926 -12.572 7.428 1.00 67.88 95 ILE A N 1
ATOM 761 C CA . ILE A 1 95 ? -13.099 -13.447 8.234 1.00 67.88 95 ILE A CA 1
ATOM 762 C C . ILE A 1 95 ? -13.870 -14.743 8.440 1.00 67.88 95 ILE A C 1
ATOM 764 O O . ILE A 1 95 ? -15.067 -14.701 8.727 1.00 67.88 95 ILE A O 1
ATOM 768 N N . ASP A 1 96 ? -13.190 -15.881 8.312 1.00 64.44 96 ASP A N 1
ATOM 769 C CA . ASP A 1 96 ? -13.711 -17.134 8.849 1.00 64.44 96 ASP A CA 1
ATOM 770 C C . ASP A 1 96 ? -13.724 -17.016 10.384 1.00 64.44 96 ASP A C 1
ATOM 772 O O . ASP A 1 96 ? -12.646 -16.906 10.988 1.00 64.44 96 ASP A O 1
ATOM 776 N N . PRO A 1 97 ? -14.905 -17.035 11.033 1.00 58.06 97 PRO A N 1
ATOM 777 C CA . PRO A 1 97 ? -15.011 -16.918 12.483 1.00 58.06 97 PRO A CA 1
ATOM 778 C C . PRO A 1 97 ? -14.122 -17.926 13.219 1.00 58.06 97 PRO A C 1
ATOM 780 O O . PRO A 1 97 ? -13.557 -17.597 14.257 1.00 58.06 97 PRO A O 1
ATOM 783 N N . LYS A 1 98 ? -13.915 -19.125 12.651 1.00 59.25 98 LYS A N 1
ATOM 784 C CA . LYS A 1 98 ? -13.117 -20.192 13.275 1.00 59.25 98 LYS A CA 1
ATOM 785 C C . LYS A 1 98 ? -11.618 -19.899 13.294 1.00 59.25 98 LYS A C 1
ATOM 787 O O . LYS A 1 98 ? -10.935 -20.284 14.240 1.00 59.25 98 LYS A O 1
ATOM 792 N N . GLN A 1 99 ? -11.089 -19.241 12.261 1.00 58.53 99 GLN A N 1
ATOM 793 C CA . GLN A 1 99 ? -9.670 -18.868 12.223 1.00 58.53 99 GLN A CA 1
ATOM 794 C C . GLN A 1 99 ? -9.388 -17.640 13.090 1.00 58.53 99 GLN A C 1
ATOM 796 O O . GLN A 1 99 ? -8.325 -17.555 13.699 1.00 58.53 99 GLN A O 1
ATOM 801 N N . TYR A 1 100 ? -10.343 -16.711 13.181 1.00 59.06 100 TYR A N 1
ATOM 802 C CA . TYR A 1 100 ? -10.185 -15.499 13.983 1.00 59.06 100 TYR A CA 1
ATOM 803 C C . TYR A 1 100 ? -10.394 -15.744 15.478 1.00 59.06 100 TYR A C 1
ATOM 805 O O . TYR A 1 100 ? -9.656 -15.183 16.282 1.00 59.06 100 TYR A O 1
ATOM 813 N N . ALA A 1 101 ? -11.305 -16.647 15.854 1.00 56.09 101 ALA A N 1
ATOM 814 C CA . ALA A 1 101 ? -11.510 -17.082 17.236 1.00 56.09 101 ALA A CA 1
ATOM 815 C C . ALA A 1 101 ? -10.205 -17.536 17.919 1.00 56.09 101 ALA A C 1
ATOM 817 O O . ALA A 1 101 ? -9.926 -17.133 19.044 1.00 56.09 101 ALA A O 1
ATOM 818 N N . LYS A 1 102 ? -9.342 -18.267 17.196 1.00 58.19 102 LYS A N 1
ATOM 819 C CA . LYS A 1 102 ? -8.020 -18.695 17.693 1.00 58.19 102 LYS A CA 1
ATOM 820 C C . LYS A 1 102 ? -7.059 -17.548 18.018 1.00 58.19 102 LYS A C 1
ATOM 822 O O . LYS A 1 102 ? -6.125 -17.745 18.785 1.00 58.19 102 LYS A O 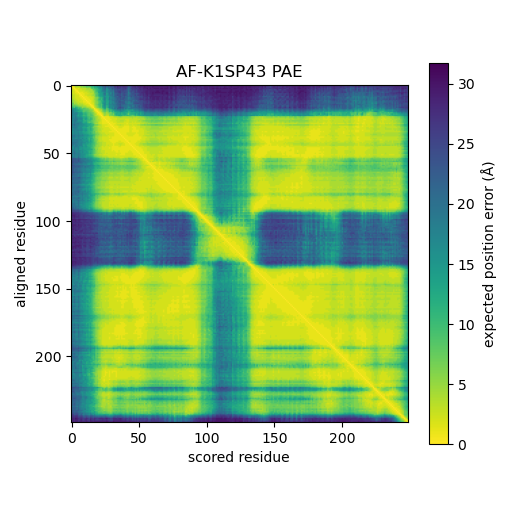1
ATOM 827 N N . SER A 1 103 ? -7.240 -16.363 17.428 1.00 57.34 103 SER A N 1
ATOM 828 C CA . SER A 1 103 ? -6.382 -15.200 17.712 1.00 57.34 103 SER A CA 1
ATOM 829 C C . SER A 1 103 ? -6.749 -14.465 19.004 1.00 57.34 103 SER A C 1
ATOM 831 O O . SER A 1 103 ? -5.899 -13.768 19.553 1.00 57.34 103 SER A O 1
ATOM 833 N N . PHE A 1 104 ? -7.971 -14.661 19.510 1.00 59.88 104 PHE A N 1
ATOM 834 C CA . PHE A 1 104 ? -8.431 -14.144 20.806 1.00 59.88 104 PHE A CA 1
ATOM 835 C C . PHE A 1 104 ? -8.401 -15.204 21.908 1.00 59.88 104 PHE A C 1
ATOM 837 O O . PHE A 1 104 ? -8.792 -14.917 23.033 1.00 59.88 104 PHE A O 1
ATOM 844 N N . GLU A 1 105 ? -7.938 -16.415 21.591 1.00 66.88 105 GLU A N 1
ATOM 845 C CA . GLU A 1 105 ? -7.768 -17.486 22.563 1.00 66.88 105 GLU A CA 1
ATOM 846 C C . GLU A 1 105 ? -6.705 -17.064 23.583 1.00 66.88 105 GLU A C 1
ATOM 848 O O . GLU A 1 105 ? -5.501 -17.019 23.298 1.00 66.88 105 GLU A O 1
ATOM 853 N N . ILE A 1 106 ? -7.161 -16.706 24.782 1.00 75.56 106 ILE A N 1
ATOM 854 C CA . ILE A 1 106 ? -6.268 -16.406 25.891 1.00 75.56 106 ILE A CA 1
ATOM 855 C C . ILE A 1 106 ? -5.726 -17.746 26.380 1.00 75.56 106 ILE A C 1
ATOM 857 O O . ILE A 1 106 ? -6.448 -18.547 26.967 1.00 75.56 106 ILE A O 1
ATOM 861 N N . ARG A 1 107 ? -4.443 -18.007 26.105 1.00 77.62 107 ARG A N 1
ATOM 862 C CA . ARG A 1 107 ? -3.806 -19.279 26.469 1.00 77.62 107 ARG A CA 1
ATOM 863 C C . ARG A 1 107 ? -3.915 -19.535 27.969 1.00 77.62 107 ARG A C 1
ATOM 865 O O . ARG A 1 107 ? -3.595 -18.651 28.768 1.00 77.62 107 ARG A O 1
ATOM 872 N N . ALA A 1 108 ? -4.263 -20.772 28.307 1.00 81.56 108 ALA A N 1
ATOM 873 C CA . ALA A 1 108 ? -4.208 -21.269 29.670 1.00 81.56 108 ALA A CA 1
ATOM 874 C C . ALA A 1 108 ? -2.791 -21.115 30.246 1.00 81.56 108 ALA A C 1
ATOM 876 O O . ALA A 1 108 ? -1.796 -21.367 29.555 1.00 81.56 108 ALA A O 1
ATOM 877 N N . GLN A 1 109 ? -2.707 -20.682 31.500 1.00 86.06 109 GLN A N 1
ATOM 878 C CA . GLN A 1 109 ? -1.449 -20.513 32.232 1.00 86.06 109 GLN A CA 1
ATOM 879 C C . GLN A 1 109 ? -1.233 -21.618 33.272 1.00 86.06 109 GLN A C 1
ATOM 881 O O . GLN A 1 109 ? -0.139 -21.712 33.828 1.00 86.06 109 GLN A O 1
ATOM 886 N N . GLY A 1 110 ? -2.223 -22.494 33.475 1.00 83.06 110 GLY A N 1
ATOM 887 C CA . GLY A 1 110 ? -2.186 -23.562 34.468 1.00 83.06 110 GLY A CA 1
ATOM 888 C C . GLY A 1 110 ? -2.426 -23.053 35.886 1.00 83.06 110 GLY A C 1
ATOM 889 O O . GLY A 1 110 ? -1.871 -23.618 36.826 1.00 83.06 110 GLY A O 1
ATOM 890 N N . ASP A 1 111 ? -3.193 -21.972 36.033 1.00 90.88 111 ASP A N 1
ATOM 891 C CA . ASP A 1 111 ? -3.540 -21.370 37.321 1.00 90.88 111 ASP A CA 1
ATOM 892 C C . ASP A 1 111 ? -5.065 -21.308 37.524 1.00 90.88 111 ASP A C 1
ATOM 894 O O . ASP A 1 111 ? -5.845 -21.637 36.626 1.00 90.88 111 ASP A O 1
ATOM 898 N N . ASP A 1 112 ? -5.484 -20.868 38.712 1.00 89.75 112 ASP A N 1
ATOM 899 C CA . ASP A 1 112 ? -6.891 -20.809 39.132 1.00 89.75 112 ASP A CA 1
ATOM 900 C C . ASP A 1 112 ? -7.751 -19.799 38.340 1.00 89.75 112 ASP A C 1
ATOM 902 O O . ASP A 1 112 ? -8.934 -19.668 38.631 1.00 89.75 112 ASP A O 1
ATOM 906 N N . PHE A 1 113 ? -7.188 -19.068 37.369 1.00 86.81 113 PHE A N 1
ATOM 907 C CA . PHE A 1 113 ? -7.912 -18.116 36.516 1.00 86.81 113 PHE A CA 1
ATOM 908 C C . PHE A 1 113 ? -8.174 -18.648 35.098 1.00 86.81 113 PHE A C 1
ATOM 910 O O . PHE A 1 113 ? -8.680 -17.911 34.247 1.00 86.81 113 PHE A O 1
ATOM 917 N N . ASP A 1 114 ? -7.790 -19.891 34.791 1.00 86.06 114 ASP A N 1
ATOM 918 C CA . ASP A 1 114 ? -7.973 -20.469 33.453 1.00 86.06 114 ASP A CA 1
ATOM 919 C C . ASP A 1 114 ? -9.450 -20.597 33.045 1.00 86.06 114 ASP A C 1
ATOM 921 O O . ASP A 1 114 ? -9.776 -20.444 31.866 1.00 86.06 114 ASP A O 1
ATOM 925 N N . ASP A 1 115 ? -10.350 -20.800 34.006 1.00 86.56 115 ASP A N 1
ATOM 926 C CA . ASP A 1 115 ? -11.800 -20.797 33.798 1.00 86.56 115 ASP A CA 1
ATOM 927 C C . ASP A 1 115 ? -12.309 -19.421 33.338 1.00 86.56 115 ASP A C 1
ATOM 929 O O . ASP A 1 115 ? -13.012 -19.321 32.330 1.00 86.56 115 ASP A O 1
ATOM 933 N N . ILE A 1 116 ? -11.859 -18.349 33.993 1.00 84.62 116 ILE A N 1
ATOM 934 C CA . ILE A 1 116 ? -12.173 -16.963 33.634 1.00 84.62 116 ILE A CA 1
ATOM 935 C C . ILE A 1 116 ? -11.574 -16.616 32.266 1.00 84.62 116 ILE A C 1
ATOM 937 O O . ILE A 1 116 ? -12.231 -15.966 31.452 1.00 84.62 116 ILE A O 1
ATOM 941 N N . ARG A 1 117 ? -10.341 -17.055 31.967 1.00 85.62 117 ARG A N 1
ATOM 942 C CA . ARG A 1 117 ? -9.722 -16.850 30.641 1.00 85.62 117 ARG A CA 1
ATOM 943 C C . ARG A 1 117 ? -10.523 -17.530 29.529 1.00 85.62 117 ARG A C 1
ATOM 945 O O . ARG A 1 117 ? -10.649 -16.950 28.446 1.00 85.62 117 ARG A O 1
ATOM 952 N N . SER A 1 118 ? -11.066 -18.721 29.790 1.00 83.94 118 SER A N 1
ATOM 953 C CA . SER A 1 118 ? -11.936 -19.433 28.849 1.00 83.94 118 SER A CA 1
ATOM 954 C C . SER A 1 118 ? -13.243 -18.676 28.624 1.00 83.94 118 SER A C 1
ATOM 956 O O . SER A 1 118 ? -13.563 -18.354 27.484 1.00 83.94 118 SER A O 1
ATOM 958 N N . GLU A 1 119 ? -13.952 -18.310 29.694 1.00 83.94 119 GLU A N 1
ATOM 959 C CA . GLU A 1 119 ? -15.224 -17.580 29.600 1.00 83.94 119 GLU A CA 1
ATOM 960 C C . GLU A 1 119 ? -15.052 -16.234 28.879 1.00 83.94 119 GLU A C 1
ATOM 962 O O . GLU A 1 119 ? -15.847 -15.858 28.019 1.00 83.94 119 GLU A O 1
ATOM 967 N N . TYR A 1 120 ? -13.965 -15.518 29.165 1.00 79.56 120 TYR A N 1
ATOM 968 C CA . TYR A 1 120 ? -13.672 -14.253 28.500 1.00 79.56 120 TYR A CA 1
ATOM 969 C C . TYR A 1 120 ? -13.363 -14.440 27.009 1.00 79.56 120 TYR A C 1
ATOM 971 O O . TYR A 1 120 ? -13.793 -13.634 26.182 1.00 79.56 120 TYR A O 1
ATOM 979 N N . SER A 1 121 ? -12.655 -15.517 26.651 1.00 79.19 121 SER A N 1
ATOM 980 C CA . SER A 1 121 ? -12.419 -15.882 25.250 1.00 79.19 121 SER A CA 1
ATOM 981 C C . SER A 1 121 ? -13.739 -16.181 24.531 1.00 79.19 121 SER A C 1
ATOM 983 O O . SER A 1 121 ? -13.925 -15.718 23.405 1.00 79.19 121 SER A O 1
ATOM 985 N N . ASP A 1 122 ? -14.677 -16.866 25.190 1.00 80.00 122 ASP A N 1
ATOM 986 C CA . ASP A 1 122 ? -16.007 -17.164 24.645 1.00 80.00 122 ASP A CA 1
ATOM 987 C C . ASP A 1 122 ? -16.835 -15.886 24.437 1.00 80.00 122 ASP A C 1
ATOM 989 O O . ASP A 1 122 ? -17.398 -15.682 23.361 1.00 80.00 122 ASP A O 1
ATOM 993 N N . ILE A 1 123 ? -16.834 -14.959 25.403 1.00 79.44 123 ILE A N 1
ATOM 994 C CA . ILE A 1 123 ? -17.512 -13.656 25.279 1.00 79.44 123 ILE A CA 1
ATOM 995 C C . ILE A 1 123 ? -16.943 -12.845 24.103 1.00 79.44 123 ILE A C 1
ATOM 997 O O . ILE A 1 123 ? -17.701 -12.253 23.328 1.00 79.44 123 ILE A O 1
ATOM 1001 N N . LEU A 1 124 ? -15.615 -12.815 23.946 1.00 70.62 124 LEU A N 1
ATOM 1002 C CA . LEU A 1 124 ? -14.958 -12.126 22.831 1.00 70.62 124 LEU A CA 1
ATOM 1003 C C . LEU A 1 124 ? -15.340 -12.749 21.481 1.00 70.62 124 LEU A C 1
ATOM 1005 O O . LEU A 1 124 ? -15.598 -12.021 20.517 1.00 70.62 124 LEU A O 1
ATOM 1009 N N . GLN A 1 125 ? -15.415 -14.080 21.410 1.00 70.19 125 GLN A N 1
ATOM 1010 C CA . GLN A 1 125 ? -15.859 -14.793 20.212 1.00 70.19 125 GLN A CA 1
ATOM 1011 C C . GLN A 1 125 ? -17.320 -14.474 19.867 1.00 70.19 125 GLN A C 1
ATOM 1013 O O . GLN A 1 125 ? -17.620 -14.166 18.710 1.00 70.19 125 GLN A O 1
ATOM 1018 N N . ASP A 1 126 ? -18.213 -14.462 20.855 1.00 70.44 126 ASP A N 1
ATOM 1019 C CA . ASP A 1 126 ? -19.635 -14.177 20.651 1.00 70.44 126 ASP A CA 1
ATOM 1020 C C . ASP A 1 126 ? -19.879 -12.728 20.200 1.00 70.44 126 ASP A C 1
ATOM 1022 O O . ASP A 1 126 ? -20.676 -12.469 19.291 1.00 70.44 126 ASP A O 1
ATOM 1026 N N . GLN A 1 127 ? -19.148 -11.759 20.761 1.00 65.44 127 GLN A N 1
ATOM 1027 C CA . GLN A 1 127 ? -19.209 -10.366 20.306 1.00 65.44 127 GLN A CA 1
ATOM 1028 C C . GLN A 1 127 ? -18.710 -10.197 18.865 1.00 65.44 127 GLN A C 1
ATOM 1030 O O . GLN A 1 127 ? -19.243 -9.374 18.119 1.00 65.44 127 GLN A O 1
ATOM 1035 N N . LEU A 1 128 ? -17.723 -10.986 18.436 1.00 61.03 128 LEU A N 1
ATOM 1036 C CA . LEU A 1 128 ? -17.201 -10.953 17.068 1.00 61.03 128 LEU A CA 1
ATOM 1037 C C . LEU A 1 128 ? -18.195 -11.504 16.045 1.00 61.03 128 LEU A C 1
ATOM 1039 O O . LEU A 1 128 ? -18.372 -10.906 14.978 1.00 61.03 128 LEU A O 1
ATOM 1043 N N . VAL A 1 129 ? -18.850 -12.622 16.369 1.00 60.31 129 VAL A N 1
ATOM 1044 C CA . VAL A 1 129 ? -19.878 -13.228 15.510 1.00 60.31 129 VAL A CA 1
ATOM 1045 C C . VAL A 1 129 ? -21.056 -12.267 15.334 1.00 60.31 129 VAL A C 1
ATOM 1047 O O . VAL A 1 129 ? -21.533 -12.082 14.213 1.00 60.31 129 VAL A O 1
ATOM 1050 N N . ASN A 1 130 ? -21.473 -11.603 16.414 1.00 58.41 130 ASN A N 1
ATOM 1051 C CA . ASN A 1 130 ? -22.681 -10.780 16.430 1.00 58.41 130 ASN A CA 1
ATOM 1052 C C . ASN A 1 130 ? -22.454 -9.302 16.046 1.00 58.41 130 ASN A C 1
ATOM 1054 O O . ASN A 1 130 ? -23.375 -8.654 15.553 1.00 58.41 130 ASN A O 1
ATOM 1058 N N . GLY A 1 131 ? -21.253 -8.748 16.246 1.00 55.09 131 GLY A N 1
ATOM 1059 C CA . GLY A 1 131 ? -21.003 -7.303 16.146 1.00 55.09 131 GLY A CA 1
ATOM 1060 C C . GLY A 1 131 ? -20.573 -6.781 14.771 1.00 55.09 131 GLY A C 1
ATOM 1061 O O . GLY A 1 131 ? -20.805 -5.612 14.473 1.00 55.09 131 GLY A O 1
ATOM 1062 N N . ASN A 1 132 ? -19.949 -7.610 13.922 1.00 55.19 132 ASN A N 1
ATOM 1063 C CA . ASN A 1 132 ? -19.279 -7.119 12.703 1.00 55.19 132 ASN A CA 1
ATOM 1064 C C . ASN A 1 132 ? -19.673 -7.843 11.402 1.00 55.19 132 ASN A C 1
ATOM 1066 O O . ASN A 1 132 ? -18.996 -7.683 10.385 1.00 55.19 132 ASN A O 1
ATOM 1070 N N . ASN A 1 133 ? -20.730 -8.670 11.408 1.00 59.84 133 ASN A N 1
ATOM 1071 C CA . ASN A 1 133 ? -21.112 -9.546 10.281 1.00 59.84 133 ASN A CA 1
ATOM 1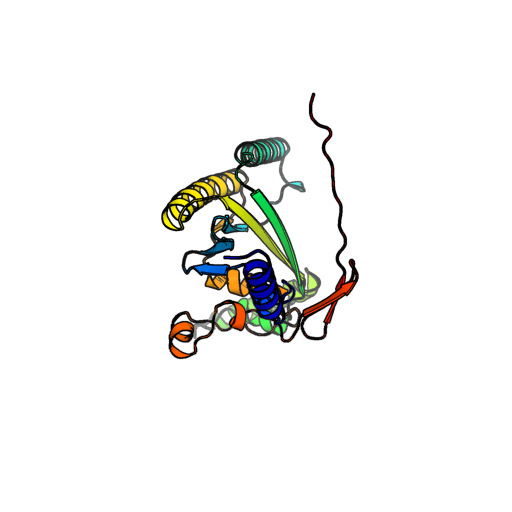072 C C . ASN A 1 133 ? -19.924 -10.355 9.703 1.00 59.84 133 ASN A C 1
ATOM 1074 O O . ASN A 1 133 ? -19.900 -10.693 8.515 1.00 59.84 133 ASN A O 1
ATOM 1078 N N . GLY A 1 134 ? -18.903 -10.619 10.528 1.00 65.12 134 GLY A N 1
ATOM 1079 C CA . GLY A 1 134 ? -17.658 -11.264 10.120 1.00 65.12 134 GLY A CA 1
ATOM 1080 C C . GLY A 1 134 ? -16.799 -10.464 9.134 1.00 65.12 134 GLY A C 1
ATOM 1081 O O . GLY A 1 134 ? -16.018 -11.079 8.420 1.00 65.12 134 GLY A O 1
ATOM 1082 N N . LEU A 1 135 ? -16.921 -9.134 9.029 1.00 75.62 135 LEU A N 1
ATOM 1083 C CA . LEU A 1 135 ? -16.084 -8.311 8.146 1.00 75.62 135 LEU A CA 1
ATOM 1084 C C . LEU A 1 135 ? -14.916 -7.660 8.900 1.00 75.62 135 LEU A C 1
ATOM 1086 O O . LEU A 1 135 ? -15.113 -6.880 9.827 1.00 75.62 135 LEU A O 1
ATOM 1090 N N . MET A 1 136 ? -13.690 -7.910 8.438 1.00 80.44 136 MET A N 1
ATOM 1091 C CA . MET A 1 136 ? -12.505 -7.133 8.800 1.00 80.44 136 MET A CA 1
ATOM 1092 C C . MET A 1 136 ? -12.255 -6.053 7.758 1.00 80.44 136 MET A C 1
ATOM 1094 O O . MET A 1 136 ? -12.203 -6.342 6.559 1.00 80.44 136 MET A O 1
ATOM 1098 N N . LYS A 1 137 ? -11.999 -4.830 8.221 1.00 88.44 137 LYS A N 1
ATOM 1099 C CA . LYS A 1 137 ? -11.506 -3.734 7.389 1.00 88.44 137 LYS A CA 1
ATOM 1100 C C . LYS A 1 137 ? -10.073 -3.397 7.780 1.00 88.44 137 LYS A C 1
ATOM 1102 O O . LYS A 1 137 ? -9.823 -3.045 8.926 1.00 88.44 137 LYS A O 1
ATOM 1107 N N . ARG A 1 138 ? -9.157 -3.454 6.816 1.00 93.56 138 ARG A N 1
ATOM 1108 C CA . ARG A 1 138 ? -7.773 -2.975 6.954 1.00 93.56 138 ARG A CA 1
ATOM 1109 C C . ARG A 1 138 ? -7.552 -1.775 6.042 1.00 93.56 138 ARG A C 1
ATOM 1111 O O . ARG A 1 138 ? -8.156 -1.703 4.966 1.00 93.56 138 ARG A O 1
ATOM 1118 N N . LYS A 1 139 ? -6.729 -0.821 6.475 1.00 97.31 139 LYS A N 1
ATOM 1119 C CA . LYS A 1 139 ? -6.528 0.458 5.785 1.00 97.31 139 LYS A CA 1
ATOM 1120 C C . LYS A 1 139 ? -5.050 0.693 5.546 1.00 97.31 139 LYS A C 1
ATOM 1122 O O . LYS A 1 139 ? -4.246 0.575 6.463 1.00 97.31 139 LYS A O 1
ATOM 1127 N N . PHE A 1 140 ? -4.708 1.053 4.320 1.00 98.31 140 PHE A N 1
ATOM 1128 C CA . PHE A 1 140 ? -3.327 1.227 3.902 1.00 98.31 140 PHE A CA 1
ATOM 1129 C C . PHE A 1 140 ? -3.150 2.525 3.141 1.00 98.31 140 PHE A C 1
ATOM 1131 O O . PHE A 1 140 ? -4.042 2.945 2.403 1.00 98.31 140 PHE A O 1
ATOM 1138 N N . MET A 1 141 ? -1.972 3.118 3.273 1.00 98.31 141 MET A N 1
ATOM 1139 C CA . MET A 1 141 ? -1.518 4.213 2.429 1.00 98.31 141 MET A CA 1
ATOM 1140 C C . MET A 1 141 ? -0.223 3.769 1.752 1.00 98.31 141 MET A C 1
ATOM 1142 O O . MET A 1 141 ? 0.798 3.544 2.402 1.00 98.31 141 MET A O 1
ATOM 1146 N N . THR A 1 142 ? -0.279 3.593 0.435 1.00 98.56 142 THR A N 1
ATOM 1147 C CA . THR A 1 142 ? 0.900 3.331 -0.393 1.00 98.56 142 THR A CA 1
ATOM 1148 C C . THR A 1 142 ? 1.366 4.642 -0.994 1.00 98.56 142 THR A C 1
ATOM 1150 O O . THR A 1 142 ? 0.582 5.346 -1.624 1.00 98.56 142 THR A O 1
ATOM 1153 N N . TYR A 1 143 ? 2.644 4.953 -0.822 1.00 98.56 143 TYR A N 1
ATOM 1154 C CA . TYR A 1 143 ? 3.273 6.136 -1.392 1.00 98.56 143 TYR A CA 1
ATOM 1155 C C . TYR A 1 143 ? 4.434 5.718 -2.287 1.00 98.56 143 TYR A C 1
ATOM 1157 O O . TYR A 1 143 ? 5.191 4.790 -1.985 1.00 98.56 143 TYR A O 1
ATOM 1165 N N . THR A 1 144 ? 4.531 6.389 -3.426 1.00 98.69 144 THR A N 1
ATOM 1166 C CA . THR A 1 144 ? 5.383 6.020 -4.549 1.00 98.69 144 THR A CA 1
ATOM 1167 C C . THR A 1 144 ? 6.169 7.235 -5.010 1.00 98.69 144 THR A C 1
ATOM 1169 O O . THR A 1 144 ? 5.619 8.323 -5.146 1.00 98.69 144 THR A O 1
ATOM 1172 N N . ILE A 1 145 ? 7.458 7.041 -5.260 1.00 98.62 145 ILE A N 1
ATOM 1173 C CA . ILE A 1 145 ? 8.383 8.076 -5.714 1.00 98.62 145 ILE A CA 1
ATOM 1174 C C . ILE A 1 145 ? 9.182 7.592 -6.919 1.00 98.62 145 ILE A C 1
ATOM 1176 O O . ILE A 1 145 ? 9.381 6.388 -7.115 1.00 98.62 145 ILE A O 1
ATOM 1180 N N . GLU A 1 146 ? 9.725 8.544 -7.667 1.00 98.50 146 GLU A N 1
ATOM 1181 C CA . GLU A 1 146 ? 10.809 8.279 -8.606 1.00 98.50 146 GLU A CA 1
ATOM 1182 C C . GLU A 1 146 ? 12.183 8.498 -7.959 1.00 98.50 146 GLU A C 1
ATOM 1184 O O . GLU A 1 146 ? 12.373 9.401 -7.136 1.00 98.50 146 GLU A O 1
ATOM 1189 N N . ALA A 1 147 ? 13.145 7.649 -8.319 1.00 98.00 147 ALA A N 1
ATOM 1190 C CA . ALA A 1 147 ? 14.540 7.747 -7.906 1.00 98.00 147 ALA A CA 1
ATOM 1191 C C . ALA A 1 147 ? 15.470 7.005 -8.882 1.00 98.00 147 ALA A C 1
ATOM 1193 O O . ALA A 1 147 ? 15.105 5.986 -9.464 1.00 98.00 147 ALA A O 1
ATOM 1194 N N . ASP A 1 148 ? 16.715 7.468 -8.999 1.00 97.50 148 ASP A N 1
ATOM 1195 C CA . ASP A 1 148 ? 17.713 6.882 -9.914 1.00 97.50 148 ASP A CA 1
ATOM 1196 C C . ASP A 1 148 ? 18.327 5.578 -9.414 1.00 97.50 148 ASP A C 1
ATOM 1198 O O . ASP A 1 148 ? 18.910 4.810 -10.176 1.00 97.50 148 ASP A O 1
ATOM 1202 N N . SER A 1 149 ? 18.228 5.325 -8.112 1.00 97.75 149 SER A N 1
ATOM 1203 C CA . SER A 1 149 ? 18.776 4.124 -7.502 1.00 97.75 149 SER A CA 1
ATOM 1204 C C . SER A 1 149 ? 17.961 3.698 -6.295 1.00 97.75 149 SER A C 1
ATOM 1206 O O . SER A 1 149 ? 17.378 4.519 -5.585 1.00 97.75 149 SER A O 1
ATOM 1208 N N . LEU A 1 150 ? 18.021 2.401 -5.991 1.00 97.81 150 LEU A N 1
ATOM 1209 C CA . LEU A 1 150 ? 17.424 1.836 -4.783 1.00 97.81 150 LEU A CA 1
ATOM 1210 C C . LEU A 1 150 ? 17.944 2.514 -3.505 1.00 97.81 150 LEU A C 1
ATOM 1212 O O . LEU A 1 150 ? 17.196 2.682 -2.545 1.00 97.81 150 LEU A O 1
ATOM 1216 N N . LYS A 1 151 ? 19.221 2.918 -3.480 1.00 98.06 151 LYS A N 1
ATOM 1217 C CA . LYS A 1 151 ? 19.821 3.598 -2.324 1.00 98.06 151 LYS A CA 1
ATOM 1218 C C . LYS A 1 151 ? 19.153 4.952 -2.071 1.00 98.06 151 LYS A C 1
ATOM 1220 O O . LYS A 1 151 ? 18.769 5.232 -0.937 1.00 98.06 151 LYS A O 1
ATOM 1225 N N . MET A 1 152 ? 18.984 5.760 -3.119 1.00 98.25 152 MET A N 1
ATOM 1226 C CA . MET A 1 152 ? 18.288 7.048 -3.027 1.00 98.25 152 MET A CA 1
ATOM 1227 C C . MET A 1 152 ? 16.808 6.859 -2.693 1.00 98.25 152 MET A C 1
ATOM 1229 O O . MET A 1 152 ? 16.296 7.534 -1.801 1.00 98.25 152 MET A O 1
ATOM 1233 N N . ALA A 1 153 ? 16.153 5.892 -3.344 1.00 98.38 153 ALA A N 1
ATOM 1234 C CA . ALA A 1 153 ? 14.758 5.559 -3.086 1.00 98.38 153 ALA A CA 1
ATOM 1235 C C . ALA A 1 153 ? 14.524 5.222 -1.610 1.00 98.38 153 ALA A C 1
ATOM 1237 O O . ALA A 1 153 ? 13.649 5.798 -0.975 1.00 98.38 153 ALA A O 1
ATOM 1238 N N . ARG A 1 154 ? 15.353 4.343 -1.033 1.00 98.44 154 ARG A N 1
ATOM 1239 C CA . ARG A 1 154 ? 15.283 3.957 0.384 1.00 98.44 154 ARG A CA 1
ATOM 1240 C C . ARG A 1 154 ? 15.425 5.144 1.324 1.00 98.44 154 ARG A C 1
ATOM 1242 O O . ARG A 1 154 ? 14.642 5.259 2.259 1.00 98.44 154 ARG A O 1
ATOM 1249 N N . ALA A 1 155 ? 16.412 6.009 1.094 1.00 98.31 155 ALA A N 1
ATOM 1250 C CA . ALA A 1 155 ? 16.628 7.177 1.945 1.00 98.31 155 ALA A CA 1
ATOM 1251 C C . ALA A 1 155 ? 15.409 8.112 1.929 1.00 98.31 155 ALA A C 1
ATOM 1253 O O . ALA A 1 155 ? 14.943 8.543 2.983 1.00 98.31 155 ALA A O 1
ATOM 1254 N N . ARG A 1 156 ? 14.858 8.366 0.737 1.00 98.31 156 ARG A N 1
ATOM 1255 C CA . ARG A 1 156 ? 13.694 9.235 0.561 1.00 98.31 156 ARG A CA 1
ATOM 1256 C C . ARG A 1 156 ? 12.411 8.614 1.125 1.00 98.31 156 ARG A C 1
ATOM 1258 O O . ARG A 1 156 ? 11.717 9.274 1.887 1.00 98.31 156 ARG A O 1
ATOM 1265 N N . LEU A 1 157 ? 12.138 7.340 0.835 1.00 98.56 157 LEU A N 1
ATOM 1266 C CA . LEU A 1 157 ? 10.963 6.618 1.343 1.00 98.56 157 LEU A CA 1
ATOM 1267 C C . LEU A 1 157 ? 10.938 6.520 2.872 1.00 98.56 157 LEU A C 1
ATOM 1269 O O . LEU A 1 157 ? 9.859 6.592 3.447 1.00 98.56 157 LEU A O 1
ATOM 1273 N N . ARG A 1 158 ? 12.095 6.364 3.533 1.00 98.25 158 ARG A N 1
ATOM 1274 C CA . ARG A 1 158 ? 12.171 6.355 5.006 1.00 98.25 158 ARG A CA 1
ATOM 1275 C C . ARG A 1 158 ? 11.862 7.717 5.612 1.00 98.25 158 ARG A C 1
ATOM 1277 O O . ARG A 1 158 ? 11.208 7.772 6.639 1.00 98.25 158 ARG A O 1
ATOM 1284 N N . ARG A 1 159 ? 12.326 8.806 4.990 1.00 98.19 159 ARG A N 1
ATOM 1285 C CA . ARG A 1 159 ? 11.984 10.159 5.448 1.00 98.19 159 ARG A CA 1
ATOM 1286 C C . ARG A 1 159 ? 10.479 10.398 5.332 1.00 98.19 159 ARG A C 1
ATOM 1288 O O . ARG A 1 159 ? 9.860 10.762 6.319 1.00 98.19 159 ARG A O 1
ATOM 1295 N N . ILE A 1 160 ? 9.915 10.085 4.162 1.00 98.56 160 ILE A N 1
ATOM 1296 C CA . ILE A 1 160 ? 8.470 10.176 3.919 1.00 98.56 160 ILE A CA 1
ATOM 1297 C C . ILE A 1 160 ? 7.691 9.334 4.929 1.00 98.56 160 ILE A C 1
ATOM 1299 O O . ILE A 1 160 ? 6.707 9.805 5.477 1.00 98.56 160 ILE A O 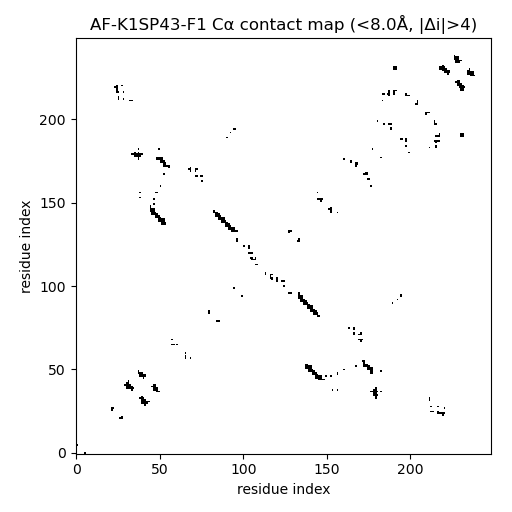1
ATOM 1303 N N . GLU A 1 161 ? 8.145 8.113 5.220 1.00 98.50 161 GLU A N 1
ATOM 1304 C CA . GLU A 1 161 ? 7.520 7.272 6.244 1.00 98.50 161 GLU A CA 1
ATOM 1305 C C . GLU A 1 161 ? 7.455 7.967 7.603 1.00 98.50 161 GLU A C 1
ATOM 1307 O O . GLU A 1 161 ? 6.379 8.055 8.181 1.00 98.50 161 GLU A O 1
ATOM 1312 N N . THR A 1 162 ? 8.585 8.476 8.100 1.00 98.44 162 THR A N 1
ATOM 1313 C CA . THR A 1 162 ? 8.648 9.160 9.397 1.00 98.44 162 THR A CA 1
ATOM 1314 C C . THR A 1 162 ? 7.672 10.331 9.460 1.00 98.44 162 THR A C 1
ATOM 1316 O O . THR A 1 162 ? 6.940 10.456 10.443 1.00 98.44 162 THR A O 1
ATOM 1319 N N . ASP A 1 163 ? 7.633 11.152 8.410 1.00 98.19 163 ASP A N 1
ATOM 1320 C CA . ASP A 1 163 ? 6.758 12.322 8.343 1.00 98.19 163 ASP A CA 1
ATOM 1321 C C . ASP A 1 163 ? 5.278 11.894 8.320 1.00 98.19 163 ASP A C 1
ATOM 1323 O O . ASP A 1 163 ? 4.479 12.370 9.127 1.00 98.19 163 ASP A O 1
ATOM 1327 N N . LEU A 1 164 ? 4.919 10.917 7.474 1.00 98.19 164 LEU A N 1
ATOM 1328 C CA . LEU A 1 164 ? 3.561 10.365 7.396 1.00 98.19 164 LEU A CA 1
ATOM 1329 C C . LEU A 1 164 ? 3.103 9.768 8.730 1.00 98.19 164 LEU A C 1
ATOM 1331 O O . LEU A 1 164 ? 2.000 10.067 9.185 1.00 98.19 164 LEU A O 1
ATOM 1335 N N . LEU A 1 165 ? 3.943 8.966 9.389 1.00 98.12 165 LEU A N 1
ATOM 1336 C CA . LEU A 1 165 ? 3.639 8.417 10.713 1.00 98.12 165 LEU A CA 1
ATOM 1337 C C . LEU A 1 165 ? 3.429 9.527 11.753 1.00 98.12 165 LEU A C 1
ATOM 1339 O O . LEU A 1 165 ? 2.562 9.397 12.619 1.00 98.12 165 LEU A O 1
ATOM 1343 N N . GLY A 1 166 ? 4.174 10.631 11.643 1.00 97.94 166 GLY A N 1
ATOM 1344 C CA . GLY A 1 166 ? 3.962 11.843 12.431 1.00 97.94 166 GLY A CA 1
ATOM 1345 C C . GLY A 1 166 ? 2.559 12.423 12.243 1.00 97.94 166 GLY A C 1
ATOM 1346 O O . GLY A 1 166 ? 1.858 12.635 13.230 1.00 97.94 166 GLY A O 1
ATOM 1347 N N . TYR A 1 167 ? 2.109 12.597 10.997 1.00 97.38 167 TYR A N 1
ATOM 1348 C CA . TYR A 1 167 ? 0.763 13.104 10.705 1.00 97.38 167 TYR A CA 1
ATOM 1349 C C . TYR A 1 167 ? -0.351 12.188 11.228 1.00 97.38 167 TYR A C 1
ATOM 1351 O O . TYR A 1 167 ? -1.296 12.672 11.853 1.00 97.38 167 TYR A O 1
ATOM 1359 N N . PHE A 1 168 ? -0.240 10.866 11.038 1.00 97.06 168 PHE A N 1
ATOM 1360 C CA . PHE A 1 168 ? -1.215 9.921 11.601 1.00 97.06 168 PHE A CA 1
ATOM 1361 C C . PHE A 1 168 ? -1.278 10.025 13.125 1.00 97.06 168 PHE A C 1
ATOM 1363 O O . PHE A 1 168 ? -2.370 10.117 13.688 1.00 97.06 168 PHE A O 1
ATOM 1370 N N . LYS A 1 169 ? -0.117 10.105 13.785 1.00 95.69 169 LYS A N 1
ATOM 1371 C CA . LYS A 1 169 ? -0.039 10.279 15.235 1.00 95.69 169 LYS A CA 1
ATOM 1372 C C . LYS A 1 169 ? -0.706 11.579 15.695 1.00 95.69 169 LYS A C 1
ATOM 1374 O O . LYS A 1 169 ? -1.457 11.539 16.667 1.00 95.69 169 LYS A O 1
ATOM 1379 N N . SER A 1 170 ? -0.478 12.701 15.009 1.00 95.12 170 SER A N 1
ATOM 1380 C CA . SER A 1 170 ? -1.112 13.991 15.332 1.00 95.12 170 SER A CA 1
ATOM 1381 C C . SER A 1 170 ? -2.635 13.958 15.182 1.00 95.12 170 SER A C 1
ATOM 1383 O O . SER A 1 170 ? -3.341 14.576 15.974 1.00 95.12 170 SER A O 1
ATOM 1385 N N . MET A 1 171 ? -3.157 13.178 14.230 1.00 94.75 171 MET A N 1
ATOM 1386 C CA . MET A 1 171 ? -4.599 12.928 14.083 1.00 94.75 171 MET A CA 1
ATOM 1387 C C . MET A 1 171 ? -5.165 11.923 15.105 1.00 94.75 171 MET A C 1
ATOM 1389 O O . MET A 1 171 ? -6.368 11.666 15.108 1.00 94.75 171 MET A O 1
ATOM 1393 N N . GLY A 1 172 ? -4.328 11.331 15.963 1.00 92.19 172 GLY A N 1
ATOM 1394 C CA . GLY A 1 172 ? -4.735 10.312 16.934 1.00 92.19 172 GLY A CA 1
ATOM 1395 C C . GLY A 1 172 ? -4.890 8.903 16.351 1.00 92.19 172 GLY A C 1
ATOM 1396 O O . GLY A 1 172 ? -5.433 8.024 17.017 1.00 92.19 172 GLY A O 1
ATOM 1397 N N . ALA A 1 173 ? -4.415 8.668 15.127 1.00 94.56 173 ALA A N 1
ATOM 1398 C CA . ALA A 1 173 ? -4.425 7.362 14.484 1.00 94.56 173 ALA A CA 1
ATOM 1399 C C . ALA A 1 173 ? -3.091 6.638 14.716 1.00 94.56 173 ALA A C 1
ATOM 1401 O O . ALA A 1 173 ? -2.014 7.196 14.505 1.00 94.56 173 ALA A O 1
ATOM 1402 N N . SER A 1 174 ? -3.143 5.358 15.090 1.00 94.00 174 SER A N 1
ATOM 1403 C CA . SER A 1 174 ? -1.948 4.507 15.042 1.00 94.00 174 SER A CA 1
ATOM 1404 C C . SER A 1 174 ? -1.666 4.089 13.604 1.00 94.00 174 SER A C 1
ATOM 1406 O O . SER A 1 174 ? -2.587 3.662 12.903 1.00 94.00 174 SER A O 1
ATOM 1408 N N . ALA A 1 175 ? -0.403 4.187 13.192 1.00 97.19 175 ALA A N 1
ATOM 1409 C CA . ALA A 1 175 ? 0.084 3.763 11.888 1.00 97.19 175 ALA A CA 1
ATOM 1410 C C . ALA A 1 175 ? 1.488 3.152 12.007 1.00 97.19 175 ALA A C 1
ATOM 1412 O O . ALA A 1 175 ? 2.249 3.514 12.907 1.00 97.19 175 ALA A O 1
ATOM 1413 N N . TRP A 1 176 ? 1.832 2.235 11.105 1.00 98.19 176 TRP A N 1
ATOM 1414 C CA . TRP A 1 176 ? 3.151 1.603 11.039 1.00 98.19 176 TRP A CA 1
ATOM 1415 C C . TRP A 1 176 ? 3.516 1.238 9.600 1.00 98.19 176 TRP A C 1
ATOM 1417 O O . TRP A 1 176 ? 2.653 0.946 8.771 1.00 98.19 176 TRP A O 1
ATOM 1427 N N . GLY A 1 177 ? 4.813 1.277 9.296 1.00 97.62 177 GLY A N 1
ATOM 1428 C CA . GLY A 1 177 ? 5.350 0.815 8.019 1.00 97.62 177 GLY A CA 1
ATOM 1429 C C . GLY A 1 177 ? 5.277 -0.697 7.902 1.00 97.62 177 GLY A C 1
ATOM 1430 O O . GLY A 1 177 ? 5.619 -1.394 8.852 1.00 97.62 177 GLY A O 1
ATOM 1431 N N . LEU A 1 178 ? 4.872 -1.188 6.732 1.00 97.94 178 LEU A N 1
ATOM 1432 C CA . LEU A 1 178 ? 4.903 -2.613 6.431 1.00 97.94 178 LEU A CA 1
ATOM 1433 C C . LEU A 1 178 ? 6.292 -3.021 5.955 1.00 97.94 178 LEU A C 1
ATOM 1435 O O . LEU A 1 178 ? 6.840 -2.420 5.020 1.00 97.94 178 LEU A O 1
ATOM 1439 N N . ASP A 1 179 ? 6.825 -4.087 6.539 1.00 96.25 179 ASP A N 1
ATOM 1440 C CA . ASP A 1 179 ? 7.927 -4.822 5.941 1.00 96.25 179 ASP A CA 1
ATOM 1441 C C . ASP A 1 179 ? 7.451 -5.605 4.704 1.00 96.25 179 ASP A C 1
ATOM 1443 O O . ASP A 1 179 ? 6.275 -5.606 4.318 1.00 96.25 179 ASP A O 1
ATOM 1447 N N . ALA A 1 180 ? 8.378 -6.258 4.006 1.00 96.75 180 ALA A N 1
ATOM 1448 C CA . ALA A 1 180 ? 7.987 -6.974 2.801 1.00 96.75 180 ALA A CA 1
ATOM 1449 C C . ALA A 1 180 ? 7.155 -8.228 3.058 1.00 96.75 180 ALA A C 1
ATOM 1451 O O . ALA A 1 180 ? 6.331 -8.551 2.210 1.00 96.75 180 ALA A O 1
ATOM 1452 N N . LYS A 1 181 ? 7.341 -8.937 4.173 1.00 95.81 181 LYS A N 1
ATOM 1453 C CA . LYS A 1 181 ? 6.534 -10.121 4.472 1.00 95.81 181 LYS A CA 1
ATOM 1454 C C . LYS A 1 181 ? 5.094 -9.709 4.763 1.00 95.81 181 LYS A C 1
ATOM 1456 O O . LYS A 1 181 ? 4.190 -10.272 4.154 1.00 95.81 181 LYS A O 1
ATOM 1461 N N . GLU A 1 182 ? 4.893 -8.691 5.593 1.00 95.50 182 GLU A N 1
ATOM 1462 C CA . GLU A 1 182 ? 3.572 -8.136 5.908 1.00 95.50 182 GLU A CA 1
ATOM 1463 C C . GLU A 1 182 ? 2.884 -7.607 4.644 1.00 95.50 182 GLU A C 1
ATOM 1465 O O . GLU A 1 182 ? 1.715 -7.884 4.377 1.00 95.50 182 GLU A O 1
ATOM 1470 N N . ARG A 1 183 ? 3.624 -6.888 3.793 1.00 96.75 183 ARG A N 1
ATOM 1471 C CA . ARG A 1 183 ? 3.084 -6.368 2.533 1.00 96.75 183 ARG A CA 1
ATOM 1472 C C . ARG A 1 183 ? 2.745 -7.480 1.533 1.00 96.75 183 ARG A C 1
ATOM 1474 O O . ARG A 1 183 ? 1.751 -7.366 0.813 1.00 96.75 183 ARG A O 1
ATOM 1481 N N . LEU A 1 184 ? 3.549 -8.545 1.469 1.00 97.38 184 LEU A N 1
ATOM 1482 C CA . LEU A 1 184 ? 3.256 -9.737 0.664 1.00 97.38 184 LEU A CA 1
ATOM 1483 C C . LEU A 1 184 ? 2.029 -10.478 1.192 1.00 97.38 184 LEU A C 1
ATOM 1485 O O . LEU A 1 184 ? 1.196 -10.879 0.387 1.00 97.38 184 LEU A O 1
ATOM 1489 N N . GLU A 1 185 ? 1.864 -10.577 2.509 1.00 94.88 185 GLU A N 1
ATOM 1490 C CA . GLU A 1 185 ? 0.674 -11.154 3.133 1.00 94.88 185 GLU A CA 1
ATOM 1491 C C . GLU A 1 185 ? -0.587 -10.367 2.764 1.00 94.88 185 GLU A C 1
ATOM 1493 O O . GLU A 1 185 ? -1.594 -10.955 2.366 1.00 94.88 185 GLU A O 1
ATOM 1498 N N . VAL A 1 186 ? -0.528 -9.031 2.805 1.00 93.81 186 VAL A N 1
ATOM 1499 C CA . VAL A 1 186 ? -1.635 -8.172 2.358 1.00 93.81 186 VAL A CA 1
ATOM 1500 C C . VAL A 1 186 ? -1.977 -8.451 0.895 1.00 93.81 186 VAL A C 1
ATOM 1502 O O . VAL A 1 186 ? -3.143 -8.692 0.583 1.00 93.81 186 VAL A O 1
ATOM 1505 N N . MET A 1 187 ? -0.990 -8.476 -0.004 1.00 95.38 187 MET A N 1
ATOM 1506 C CA . MET A 1 187 ? -1.230 -8.776 -1.422 1.00 95.38 187 MET A CA 1
ATOM 1507 C C . MET A 1 187 ? -1.789 -10.190 -1.631 1.00 95.38 187 MET A C 1
ATOM 1509 O O . MET A 1 187 ? -2.782 -10.351 -2.339 1.00 95.38 187 MET A O 1
ATOM 1513 N N . HIS A 1 188 ? -1.221 -11.198 -0.966 1.00 94.19 188 HIS A N 1
ATOM 1514 C CA . HIS A 1 188 ? -1.719 -12.573 -0.983 1.00 94.19 188 HIS A CA 1
ATOM 1515 C C . HIS A 1 188 ? -3.185 -12.632 -0.553 1.00 94.19 188 HIS A C 1
ATOM 1517 O O . HIS A 1 188 ? -3.996 -13.290 -1.197 1.00 94.19 188 HIS A O 1
ATOM 1523 N N . SER A 1 189 ? -3.547 -11.892 0.495 1.00 89.88 189 SER A N 1
ATOM 1524 C CA . SER A 1 189 ? -4.910 -11.829 1.018 1.00 89.88 189 SER A CA 1
ATOM 1525 C C . SER A 1 189 ? -5.921 -11.278 -0.002 1.00 89.88 189 SER A C 1
ATOM 1527 O O . SER A 1 189 ? -7.073 -11.717 -0.046 1.00 89.88 189 SER A O 1
ATOM 1529 N N . ILE A 1 190 ? -5.494 -10.346 -0.860 1.00 91.31 190 ILE A N 1
ATOM 1530 C CA . ILE A 1 190 ? -6.318 -9.808 -1.949 1.00 91.31 190 ILE A CA 1
ATOM 1531 C C . ILE A 1 190 ? -6.476 -10.858 -3.053 1.00 91.31 190 ILE A C 1
ATOM 1533 O O . ILE A 1 190 ? -7.568 -11.024 -3.592 1.00 91.31 190 ILE A O 1
ATOM 1537 N N . PHE A 1 191 ? -5.394 -11.567 -3.382 1.00 92.19 191 PHE A N 1
ATOM 1538 C CA . PHE A 1 191 ? -5.369 -12.555 -4.460 1.00 92.19 191 PHE A CA 1
ATOM 1539 C C . PHE A 1 191 ? -6.028 -13.896 -4.097 1.00 92.19 191 PHE A C 1
ATOM 1541 O O . PHE A 1 191 ? -6.489 -14.600 -4.993 1.00 92.19 191 PHE A O 1
ATOM 1548 N N . HIS A 1 192 ? -6.160 -14.200 -2.803 1.00 89.38 192 HIS A N 1
ATOM 1549 C CA . HIS A 1 192 ? -6.758 -15.432 -2.280 1.00 89.38 192 HIS A CA 1
ATOM 1550 C C . HIS A 1 192 ? -7.932 -15.107 -1.342 1.00 89.38 192 HIS A C 1
ATOM 1552 O O . HIS A 1 192 ? -7.802 -15.184 -0.115 1.00 89.38 192 HIS A O 1
ATOM 1558 N N . PRO A 1 193 ? -9.094 -14.696 -1.885 1.00 83.69 193 PRO A N 1
ATOM 1559 C CA . PRO A 1 193 ? -10.230 -14.229 -1.088 1.00 83.69 193 PRO A CA 1
ATOM 1560 C C . PRO A 1 193 ? -10.848 -15.304 -0.182 1.00 83.69 193 PRO A C 1
ATOM 1562 O O . PRO A 1 193 ? -11.496 -14.944 0.796 1.00 83.69 193 PRO A O 1
ATOM 1565 N N . ASP A 1 194 ? -10.619 -16.590 -0.464 1.00 80.62 194 ASP A N 1
ATOM 1566 C CA . ASP A 1 194 ? -11.115 -17.712 0.348 1.00 80.62 194 ASP A CA 1
ATOM 1567 C C . ASP A 1 194 ? -10.252 -17.999 1.594 1.00 80.62 194 ASP A C 1
ATOM 1569 O O . ASP A 1 194 ? -10.573 -18.893 2.370 1.00 80.62 194 ASP A O 1
ATOM 1573 N N . GLY A 1 195 ? -9.185 -17.224 1.824 1.00 76.19 195 GLY A N 1
ATOM 1574 C CA . GLY A 1 195 ? -8.416 -17.296 3.071 1.00 76.19 195 GLY A CA 1
ATOM 1575 C C . GLY A 1 195 ? -7.338 -18.378 3.096 1.00 76.19 195 GLY A C 1
ATOM 1576 O O . GLY A 1 195 ? -7.033 -18.906 4.163 1.00 76.19 195 GLY A O 1
ATOM 1577 N N . GLU A 1 196 ? -6.746 -18.700 1.943 1.00 83.94 196 GLU A N 1
ATOM 1578 C CA . GLU A 1 196 ? -5.568 -19.573 1.896 1.00 83.94 196 GLU A CA 1
ATOM 1579 C C . GLU A 1 196 ? -4.453 -19.027 2.818 1.00 83.94 196 GLU A C 1
ATOM 1581 O O . GLU A 1 196 ? -4.214 -17.811 2.834 1.00 83.94 196 GLU A O 1
ATOM 1586 N N . PRO A 1 197 ? -3.776 -19.883 3.610 1.00 85.50 197 PRO A N 1
ATOM 1587 C CA . PRO A 1 197 ? -2.691 -19.440 4.478 1.00 85.50 197 PRO A CA 1
ATOM 1588 C C . PRO A 1 197 ? -1.507 -18.896 3.677 1.00 85.50 197 PRO A C 1
ATOM 1590 O O . PRO A 1 197 ? -1.022 -19.544 2.752 1.00 85.50 197 PRO A O 1
ATOM 1593 N N . PHE A 1 198 ? -0.976 -17.744 4.084 1.00 90.44 198 PHE A N 1
ATOM 1594 C CA . PHE A 1 198 ? 0.244 -17.202 3.495 1.00 90.44 198 PHE A CA 1
ATOM 1595 C C . PHE A 1 198 ? 1.486 -17.799 4.173 1.00 90.44 198 PHE A C 1
ATOM 1597 O O . PHE A 1 198 ? 1.683 -17.647 5.378 1.00 90.44 198 PHE A O 1
ATOM 1604 N N . SER A 1 199 ? 2.345 -18.463 3.396 1.00 89.69 199 SER A N 1
ATOM 1605 C CA . SER A 1 199 ? 3.615 -19.030 3.870 1.00 89.69 199 SER A CA 1
ATOM 1606 C C . SER A 1 199 ? 4.776 -18.497 3.042 1.00 89.69 199 SER A C 1
ATOM 1608 O O . SER A 1 199 ? 4.832 -18.706 1.833 1.00 89.69 199 SER A O 1
ATOM 1610 N N . PHE A 1 200 ? 5.722 -17.823 3.697 1.00 92.44 200 PHE A N 1
ATOM 1611 C CA . PHE A 1 200 ? 6.866 -17.212 3.027 1.00 92.44 200 PHE A CA 1
ATOM 1612 C C . PHE A 1 200 ? 8.076 -17.070 3.958 1.00 92.44 200 PHE A C 1
ATOM 1614 O O . PHE A 1 200 ? 7.954 -16.566 5.081 1.00 92.44 200 PHE A O 1
ATOM 1621 N N . ASP A 1 201 ? 9.248 -17.449 3.445 1.00 92.50 201 ASP A N 1
ATOM 1622 C CA . ASP A 1 201 ? 10.561 -17.169 4.026 1.00 92.50 201 ASP A CA 1
ATOM 1623 C C . ASP A 1 201 ? 11.557 -16.803 2.912 1.00 92.50 201 ASP A C 1
ATOM 1625 O O . ASP A 1 201 ? 11.632 -17.451 1.865 1.00 92.50 201 ASP A O 1
ATOM 1629 N N . TRP A 1 202 ? 12.366 -15.770 3.149 1.00 92.38 202 TRP A N 1
ATOM 1630 C CA . TRP A 1 202 ? 13.402 -15.309 2.221 1.00 92.38 202 TRP A CA 1
ATOM 1631 C C . TRP A 1 202 ? 14.423 -16.389 1.858 1.00 92.38 202 TRP A C 1
ATOM 1633 O O . TRP A 1 202 ? 14.939 -16.391 0.738 1.00 92.38 202 TRP A O 1
ATOM 1643 N N . LYS A 1 203 ? 14.703 -17.319 2.778 1.00 92.88 203 LYS A N 1
ATOM 1644 C CA . LYS A 1 203 ? 15.636 -18.436 2.578 1.00 92.88 203 LYS A CA 1
ATOM 1645 C C . LYS A 1 203 ? 15.184 -19.379 1.467 1.00 92.88 203 LYS A C 1
ATOM 1647 O O . LYS A 1 203 ? 16.014 -20.103 0.929 1.00 92.88 203 LYS A O 1
ATOM 1652 N N . TRP A 1 204 ? 13.900 -19.374 1.114 1.00 91.38 204 TRP A N 1
ATOM 1653 C CA . TRP A 1 204 ? 13.360 -20.247 0.076 1.00 91.38 204 TRP A CA 1
ATOM 1654 C C . TRP A 1 204 ? 13.633 -19.732 -1.336 1.00 91.38 204 TRP A C 1
ATOM 1656 O O . TRP A 1 204 ? 13.670 -20.541 -2.256 1.00 91.38 204 TRP A O 1
ATOM 1666 N N . LEU A 1 205 ? 13.873 -18.429 -1.529 1.00 91.12 205 LEU A N 1
ATOM 1667 C CA . LEU A 1 205 ? 14.001 -17.835 -2.867 1.00 91.12 205 LEU A CA 1
ATOM 1668 C C . LEU A 1 205 ? 15.229 -18.351 -3.628 1.00 91.12 205 LEU A C 1
ATOM 1670 O O . LEU A 1 205 ? 15.099 -18.906 -4.715 1.00 91.12 205 LEU A O 1
ATOM 1674 N N . ALA A 1 206 ? 16.425 -18.206 -3.046 1.00 86.12 206 ALA A N 1
ATOM 1675 C CA . ALA A 1 206 ? 17.670 -18.546 -3.738 1.00 86.12 206 ALA A CA 1
ATOM 1676 C C . ALA A 1 206 ? 17.784 -20.041 -4.116 1.00 86.12 206 ALA A C 1
ATOM 1678 O O . ALA A 1 206 ? 18.154 -20.313 -5.257 1.00 86.12 206 ALA A O 1
ATOM 1679 N N . PRO A 1 207 ? 17.441 -21.013 -3.241 1.00 87.81 207 PRO A N 1
ATOM 1680 C CA . PRO A 1 207 ? 17.525 -22.435 -3.584 1.00 87.81 207 PRO A CA 1
ATOM 1681 C C . PRO A 1 207 ? 16.479 -22.898 -4.604 1.00 87.81 207 PRO A C 1
ATOM 1683 O O . PRO A 1 207 ? 16.737 -23.831 -5.356 1.00 87.81 207 PRO A O 1
ATOM 1686 N N . SER A 1 208 ? 15.295 -22.281 -4.615 1.00 87.38 208 SER A N 1
ATOM 1687 C CA . SER A 1 208 ? 14.184 -22.703 -5.480 1.00 87.38 208 SER A CA 1
ATOM 1688 C C . SER A 1 208 ? 14.163 -22.001 -6.840 1.00 87.38 208 SER A C 1
ATOM 1690 O O . SER A 1 208 ? 13.479 -22.460 -7.751 1.00 87.38 208 SER A O 1
ATOM 1692 N N . GLY A 1 209 ? 14.875 -20.877 -6.978 1.00 89.00 209 GLY A N 1
ATOM 1693 C CA . GLY A 1 209 ? 14.768 -19.999 -8.145 1.00 89.00 209 GLY A CA 1
ATOM 1694 C C . GLY A 1 209 ? 13.445 -19.226 -8.210 1.00 89.00 209 GLY A C 1
ATOM 1695 O O . GLY A 1 209 ? 13.178 -18.569 -9.216 1.00 89.00 209 GLY A O 1
ATOM 1696 N N . LEU A 1 210 ? 12.621 -19.295 -7.159 1.00 91.56 210 LEU A N 1
ATOM 1697 C CA . LEU A 1 210 ? 11.351 -18.583 -7.074 1.00 91.56 210 LEU A CA 1
ATOM 1698 C C . LEU A 1 210 ? 11.563 -17.098 -6.762 1.00 91.56 210 LEU A C 1
ATOM 1700 O O . LEU A 1 210 ? 12.561 -16.673 -6.177 1.00 91.56 210 LEU A O 1
ATOM 1704 N N . SER A 1 211 ? 10.564 -16.304 -7.122 1.00 93.62 211 SER A N 1
ATOM 1705 C CA . SER A 1 211 ? 10.435 -14.890 -6.792 1.00 93.62 211 SER A CA 1
ATOM 1706 C C . SER A 1 211 ? 9.352 -14.676 -5.736 1.00 93.62 211 SER A C 1
ATOM 1708 O O . SER A 1 211 ? 8.517 -15.541 -5.487 1.00 93.62 211 SER A O 1
ATOM 1710 N N . THR A 1 212 ? 9.286 -13.482 -5.145 1.00 96.31 212 THR A N 1
ATOM 1711 C CA . THR A 1 212 ? 8.202 -13.145 -4.203 1.00 96.31 212 THR A CA 1
ATOM 1712 C C . THR A 1 212 ? 6.813 -13.204 -4.841 1.00 96.31 212 THR A C 1
ATOM 1714 O O . THR A 1 212 ? 5.831 -13.414 -4.137 1.00 96.31 212 THR A O 1
ATOM 1717 N N . LYS A 1 213 ? 6.722 -13.061 -6.170 1.00 96.31 213 LYS A N 1
ATOM 1718 C CA . LYS A 1 213 ? 5.455 -13.155 -6.900 1.00 96.31 213 LYS A CA 1
ATOM 1719 C C . LYS A 1 213 ? 4.891 -14.568 -6.894 1.00 96.31 213 LYS A C 1
ATOM 1721 O O . LYS A 1 213 ? 3.677 -14.716 -6.883 1.00 96.31 213 LYS A O 1
ATOM 1726 N N . ASP A 1 214 ? 5.748 -15.583 -6.870 1.00 94.12 214 ASP A N 1
ATOM 1727 C CA . ASP A 1 214 ? 5.326 -16.987 -6.872 1.00 94.12 214 ASP A CA 1
ATOM 1728 C C . ASP A 1 214 ? 4.594 -17.379 -5.584 1.00 94.12 214 ASP A C 1
ATOM 1730 O O . ASP A 1 214 ? 3.763 -18.276 -5.604 1.00 94.12 214 ASP A O 1
ATOM 1734 N N . PHE A 1 215 ? 4.849 -16.664 -4.484 1.00 95.00 215 PHE A N 1
ATOM 1735 C CA . PHE A 1 215 ? 4.215 -16.904 -3.182 1.00 95.00 215 PHE A CA 1
ATOM 1736 C C . PHE A 1 215 ? 2.921 -16.125 -2.966 1.00 95.00 215 PHE A C 1
ATOM 1738 O O . PHE A 1 215 ? 2.259 -16.336 -1.957 1.00 95.00 215 PHE A O 1
ATOM 1745 N N . ILE A 1 216 ? 2.584 -15.187 -3.853 1.00 95.62 216 ILE A N 1
ATOM 1746 C CA . ILE A 1 216 ? 1.373 -14.363 -3.725 1.00 95.62 216 ILE A CA 1
ATOM 1747 C C . ILE A 1 216 ? 0.439 -14.500 -4.920 1.00 95.62 216 ILE A C 1
ATOM 1749 O O . ILE A 1 216 ? -0.727 -14.134 -4.812 1.00 95.62 216 ILE A O 1
ATOM 1753 N N . ALA A 1 217 ? 0.936 -14.965 -6.067 1.00 94.69 217 ALA A N 1
ATOM 1754 C CA . ALA A 1 217 ? 0.127 -15.079 -7.262 1.00 94.69 217 ALA A CA 1
ATOM 1755 C C . ALA A 1 217 ? -0.994 -16.106 -7.063 1.00 94.69 217 ALA A C 1
ATOM 1757 O O . ALA A 1 217 ? -0.741 -17.192 -6.548 1.00 94.69 217 ALA A O 1
ATOM 1758 N N . PRO A 1 218 ? -2.216 -15.787 -7.514 1.00 93.31 218 PRO A N 1
ATOM 1759 C CA . PRO A 1 218 ? -3.298 -16.754 -7.550 1.00 93.31 218 PRO A CA 1
ATOM 1760 C C . PRO A 1 218 ? -3.009 -17.818 -8.611 1.00 93.31 218 PRO A C 1
ATOM 1762 O O . PRO A 1 218 ? -2.204 -17.613 -9.524 1.00 93.31 218 PRO A O 1
ATOM 1765 N N . SER A 1 219 ? -3.773 -18.909 -8.580 1.00 90.56 219 SER A N 1
ATOM 1766 C CA . SER A 1 219 ? -3.696 -19.956 -9.609 1.00 90.56 219 SER A CA 1
ATOM 1767 C C . SER A 1 219 ? -3.917 -19.428 -11.034 1.00 90.56 219 SER A C 1
ATOM 1769 O O . SER A 1 219 ? -3.351 -19.960 -11.988 1.00 90.56 219 SER A O 1
ATOM 1771 N N . SER A 1 220 ? -4.719 -18.371 -11.207 1.00 90.31 220 SER A N 1
ATOM 1772 C CA . SER A 1 220 ? -4.849 -17.661 -12.485 1.00 90.31 220 SER A CA 1
ATOM 1773 C C . SER A 1 220 ? -5.456 -16.264 -12.339 1.00 90.31 220 SER A C 1
ATOM 1775 O O . SER A 1 220 ? -6.268 -16.010 -11.445 1.00 90.31 220 SER A O 1
ATOM 1777 N N . PHE A 1 221 ? -5.109 -15.385 -13.284 1.00 91.06 221 PHE A N 1
ATOM 1778 C CA . PHE A 1 221 ? -5.851 -14.163 -13.591 1.00 91.06 221 PHE A CA 1
ATOM 1779 C C . PHE A 1 221 ? -6.544 -14.296 -14.947 1.00 91.06 221 PHE A C 1
ATOM 1781 O O . PHE A 1 221 ? -5.967 -14.813 -15.904 1.00 91.06 221 PHE A O 1
ATOM 1788 N N . ARG A 1 222 ? -7.766 -13.771 -15.058 1.00 89.56 222 ARG A N 1
ATO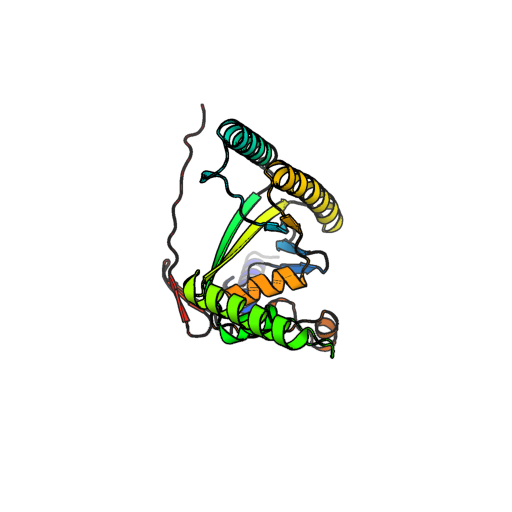M 1789 C CA . ARG A 1 222 ? -8.491 -13.674 -16.330 1.00 89.56 222 ARG A CA 1
ATOM 1790 C C . ARG A 1 222 ? -9.087 -12.285 -16.489 1.00 89.56 222 ARG A C 1
ATOM 1792 O O . ARG A 1 222 ? -10.089 -11.972 -15.863 1.00 89.56 222 ARG A O 1
ATOM 1799 N N . PHE A 1 223 ? -8.537 -11.469 -17.373 1.00 87.06 223 PHE A N 1
ATOM 1800 C CA . PHE A 1 223 ? -9.106 -10.155 -17.679 1.00 87.06 223 PHE A CA 1
ATOM 1801 C C . PHE A 1 223 ? -10.042 -10.294 -18.882 1.00 87.06 223 PHE A C 1
ATOM 1803 O O . PHE A 1 223 ? -9.586 -10.446 -20.012 1.00 87.06 223 PHE A O 1
ATOM 1810 N N . GLY A 1 224 ? -11.351 -10.362 -18.621 1.00 76.88 224 GLY A N 1
ATOM 1811 C CA . GLY A 1 224 ? -12.353 -10.653 -19.651 1.00 76.88 224 GLY A CA 1
ATOM 1812 C C . GLY A 1 224 ? -12.805 -9.406 -20.405 1.00 76.88 224 GLY A C 1
ATOM 1813 O O . GLY A 1 224 ? -12.705 -9.337 -21.625 1.00 76.88 224 GLY A O 1
ATOM 1814 N N . ASN A 1 225 ? -13.310 -8.416 -19.675 1.00 81.62 225 ASN A N 1
ATOM 1815 C CA . ASN A 1 225 ? -13.706 -7.118 -20.215 1.00 81.62 225 ASN A CA 1
ATOM 1816 C C . ASN A 1 225 ? -13.266 -6.006 -19.250 1.00 81.62 225 ASN A C 1
ATOM 1818 O O . ASN A 1 225 ? -12.711 -6.290 -18.193 1.00 81.62 225 ASN A O 1
ATOM 1822 N N . ALA A 1 226 ? -13.522 -4.743 -19.597 1.00 82.12 226 ALA A N 1
ATOM 1823 C CA . ALA A 1 226 ? -13.069 -3.602 -18.798 1.00 82.12 226 ALA A CA 1
ATOM 1824 C C . ALA A 1 226 ? -13.606 -3.584 -17.350 1.00 82.12 226 ALA A C 1
ATOM 1826 O O . ALA A 1 226 ? -13.019 -2.927 -16.497 1.00 82.12 226 ALA A O 1
ATOM 1827 N N . ARG A 1 227 ? -14.712 -4.289 -17.067 1.00 87.31 227 ARG A N 1
ATOM 1828 C CA . ARG A 1 227 ? -15.384 -4.275 -15.761 1.00 87.31 227 A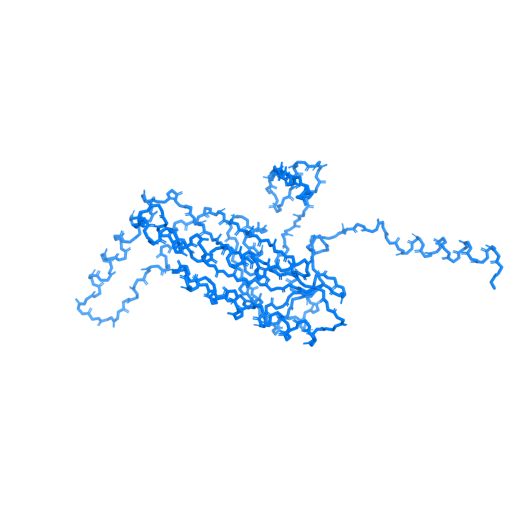RG A CA 1
ATOM 1829 C C . ARG A 1 227 ? -15.139 -5.535 -14.938 1.00 87.31 227 ARG A C 1
ATOM 1831 O O . ARG A 1 227 ? -15.193 -5.459 -13.719 1.00 87.31 227 ARG A O 1
ATOM 1838 N N . MET A 1 228 ? -14.928 -6.689 -15.563 1.00 91.94 228 MET A N 1
ATOM 1839 C CA . MET A 1 228 ? -14.883 -7.984 -14.882 1.00 91.94 228 MET A CA 1
ATOM 1840 C C . MET A 1 228 ? -13.527 -8.663 -15.021 1.00 91.94 228 MET A C 1
ATOM 1842 O O . MET A 1 228 ? -12.941 -8.716 -16.106 1.00 91.94 228 MET A O 1
ATOM 1846 N N . PHE A 1 229 ? -13.087 -9.278 -13.929 1.00 91.88 229 PHE A N 1
ATOM 1847 C CA . PHE A 1 229 ? -11.889 -10.105 -13.888 1.00 91.88 229 PHE A CA 1
ATOM 1848 C C . PHE A 1 229 ? -12.165 -11.431 -13.174 1.00 91.88 229 PHE A C 1
ATOM 1850 O O . PHE A 1 229 ? -13.045 -11.527 -12.323 1.00 91.88 229 PHE A O 1
ATOM 1857 N N . GLY A 1 230 ? -11.417 -12.462 -13.546 1.00 91.00 230 GLY A N 1
ATOM 1858 C CA . GLY A 1 230 ? -11.327 -13.733 -12.847 1.00 91.00 230 GLY A CA 1
ATOM 1859 C C . GLY A 1 230 ? -10.040 -13.801 -12.029 1.00 91.00 230 GLY A C 1
ATOM 1860 O O . GLY A 1 230 ? -8.996 -13.326 -12.481 1.00 91.00 230 GLY A O 1
ATOM 1861 N N . LEU A 1 231 ? -10.132 -14.394 -10.845 1.00 90.69 231 LEU A N 1
ATOM 1862 C CA . LEU A 1 231 ? -9.057 -14.541 -9.869 1.00 90.69 231 LEU A CA 1
ATOM 1863 C C . LEU A 1 231 ? -9.225 -15.889 -9.168 1.00 90.69 231 LEU A C 1
ATOM 1865 O O . LEU A 1 231 ? -10.182 -16.058 -8.418 1.00 90.69 231 LEU A O 1
ATOM 1869 N N . GLY A 1 232 ? -8.336 -16.850 -9.419 1.00 82.81 232 GLY A N 1
ATOM 1870 C CA . GLY A 1 232 ? -8.318 -18.110 -8.661 1.00 82.81 232 GLY A CA 1
ATOM 1871 C C . GLY A 1 232 ? -9.650 -18.880 -8.639 1.00 82.81 232 GLY A C 1
ATOM 1872 O O . GLY A 1 232 ? -10.023 -19.443 -7.620 1.00 82.81 232 GLY A O 1
ATOM 1873 N N . GLY A 1 233 ? -10.417 -18.850 -9.735 1.00 84.38 233 GLY A N 1
ATOM 1874 C CA . GLY A 1 233 ? -11.750 -19.471 -9.816 1.00 84.38 233 GLY A CA 1
ATOM 1875 C C . GLY A 1 233 ? -12.913 -18.596 -9.326 1.00 84.38 233 GLY A C 1
ATOM 1876 O O . GLY A 1 233 ? -14.072 -18.978 -9.482 1.00 84.38 233 GLY A O 1
ATOM 1877 N N . LYS A 1 234 ? -12.641 -17.399 -8.798 1.00 87.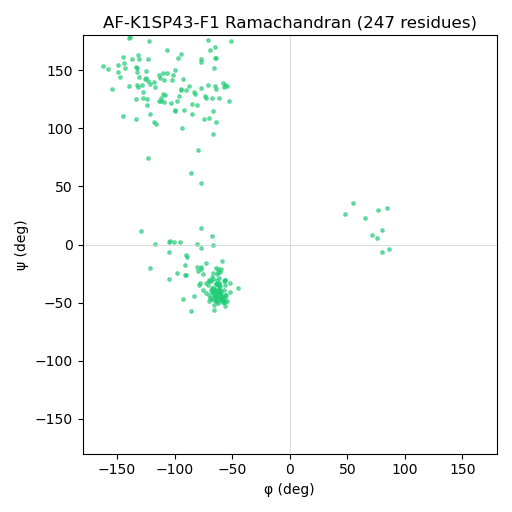38 234 LYS A N 1
ATOM 1878 C CA . LYS A 1 234 ? -13.646 -16.374 -8.479 1.00 87.38 234 LYS A CA 1
ATOM 1879 C C . LYS A 1 234 ? -13.759 -15.350 -9.597 1.00 87.38 234 LYS A C 1
ATOM 1881 O O . LYS A 1 234 ? -12.839 -15.175 -10.393 1.00 87.38 234 LYS A O 1
ATOM 1886 N N . TYR A 1 235 ? -14.878 -14.634 -9.608 1.00 89.88 235 TYR A N 1
ATOM 1887 C CA . TYR A 1 235 ? -15.094 -13.474 -10.465 1.00 89.88 235 TYR A CA 1
ATOM 1888 C C . TYR A 1 235 ? -15.280 -12.227 -9.607 1.00 89.88 235 TYR A C 1
ATOM 1890 O O . TYR A 1 235 ? -15.998 -12.250 -8.609 1.00 89.88 235 TYR A O 1
ATOM 1898 N N . GLY A 1 236 ? -14.626 -11.147 -10.013 1.00 89.88 236 GLY A N 1
ATOM 1899 C CA . GLY A 1 236 ? -14.753 -9.825 -9.425 1.00 89.88 236 GLY A CA 1
ATOM 1900 C C . GLY A 1 236 ? -15.179 -8.804 -10.471 1.00 89.88 236 GLY A C 1
ATOM 1901 O O . GLY A 1 236 ? -15.018 -9.006 -11.679 1.00 89.88 236 GLY A O 1
ATOM 1902 N N . ALA A 1 237 ? -15.718 -7.689 -9.990 1.00 92.25 237 ALA A N 1
ATOM 1903 C CA . ALA A 1 237 ? -16.042 -6.536 -10.810 1.00 92.25 237 ALA A CA 1
ATOM 1904 C C . ALA A 1 237 ? -15.353 -5.288 -10.254 1.00 92.25 237 ALA A C 1
ATOM 1906 O O . ALA A 1 237 ? -15.247 -5.117 -9.041 1.00 92.25 237 ALA A O 1
ATOM 1907 N N . VAL A 1 238 ? -14.907 -4.416 -11.152 1.00 91.00 238 VAL A N 1
ATOM 1908 C CA . VAL A 1 238 ? -14.283 -3.132 -10.838 1.00 91.00 238 VAL A CA 1
ATOM 1909 C C . VAL A 1 238 ? -15.236 -2.020 -11.251 1.00 91.00 238 VAL A C 1
ATOM 1911 O O . VAL A 1 238 ? -15.732 -1.997 -12.376 1.00 91.00 238 VAL A O 1
ATOM 1914 N N . SER A 1 239 ? -15.479 -1.090 -10.335 1.00 91.19 239 SER A N 1
ATOM 1915 C CA . SER A 1 239 ? -16.142 0.183 -10.614 1.00 91.19 239 SER A CA 1
ATOM 1916 C C . SER A 1 239 ? -15.121 1.299 -10.432 1.00 91.19 239 SER A C 1
ATOM 1918 O O . SER A 1 239 ? -14.277 1.221 -9.542 1.00 91.19 239 SER A O 1
ATOM 1920 N N . PHE A 1 240 ? -15.199 2.330 -11.266 1.00 90.44 240 PHE A N 1
ATOM 1921 C CA . PHE A 1 240 ? -14.270 3.453 -11.242 1.00 90.44 240 PHE A CA 1
ATOM 1922 C C . PHE A 1 240 ? -15.043 4.767 -11.193 1.00 90.44 240 PHE A C 1
ATOM 1924 O O . PHE A 1 240 ? -16.038 4.934 -11.898 1.00 90.44 240 PHE A O 1
ATOM 1931 N N . LEU A 1 241 ? -14.569 5.684 -10.355 1.00 91.25 241 LEU A N 1
ATOM 1932 C CA . LEU A 1 241 ? -15.036 7.058 -10.269 1.00 91.25 241 LEU A CA 1
ATOM 1933 C C . LEU A 1 241 ? -13.812 7.962 -10.385 1.00 91.25 241 LEU A C 1
ATOM 1935 O O . LEU A 1 241 ? -12.861 7.810 -9.620 1.00 91.25 241 LEU A O 1
ATOM 1939 N N . GLN A 1 242 ? -13.859 8.904 -11.322 1.00 89.19 242 GLN A N 1
ATOM 1940 C CA . GLN A 1 242 ? -12.853 9.948 -11.457 1.00 89.19 242 GLN A CA 1
ATOM 1941 C C . GLN A 1 242 ? -13.466 11.275 -11.045 1.00 89.19 242 GLN A C 1
ATOM 1943 O O . GLN A 1 242 ? -14.463 11.705 -11.622 1.00 89.19 242 GLN A O 1
ATOM 1948 N N . ILE A 1 243 ? -12.853 11.919 -10.060 1.00 86.19 243 ILE A N 1
ATOM 1949 C CA . ILE A 1 243 ? -13.163 13.299 -9.707 1.00 86.19 243 ILE A CA 1
ATOM 1950 C C . ILE A 1 243 ? -12.074 14.148 -10.353 1.00 86.19 243 ILE A C 1
ATOM 1952 O O . ILE A 1 243 ? -10.896 14.000 -10.035 1.00 86.19 243 ILE A O 1
ATOM 1956 N N . LEU A 1 244 ? -12.467 14.982 -11.311 1.00 83.44 244 LEU A N 1
ATOM 1957 C CA . LEU A 1 244 ? -11.589 15.974 -11.915 1.00 83.44 244 LEU A CA 1
ATOM 1958 C C . LEU A 1 244 ? -11.761 17.266 -11.116 1.00 83.44 244 LEU A C 1
ATOM 1960 O O . LEU A 1 244 ? -12.856 17.828 -11.106 1.00 83.44 244 LEU A O 1
ATOM 1964 N N . SER A 1 245 ? -10.712 17.725 -10.436 1.00 69.75 245 SER A N 1
ATOM 1965 C CA . SER A 1 245 ? -10.697 19.102 -9.940 1.00 69.75 245 SER A CA 1
ATOM 1966 C C . SER A 1 245 ? -10.486 20.028 -11.141 1.00 69.75 245 SER A C 1
ATOM 1968 O O . SER A 1 245 ? -9.541 19.792 -11.898 1.00 69.75 245 SER A O 1
ATOM 1970 N N . PRO A 1 246 ? -11.332 21.053 -11.354 1.00 59.03 246 PRO A N 1
ATOM 1971 C CA . PRO A 1 246 ? -10.990 22.114 -12.287 1.00 59.03 246 PRO A CA 1
ATOM 1972 C C . PRO A 1 246 ? -9.669 22.738 -11.832 1.00 59.03 246 PRO A C 1
ATOM 1974 O O . PRO A 1 246 ? -9.456 22.904 -10.628 1.00 59.03 246 PRO A O 1
ATOM 1977 N N . GLU A 1 247 ? -8.777 23.040 -12.775 1.00 51.72 247 GLU A N 1
ATOM 1978 C CA . GLU A 1 247 ? -7.569 23.799 -12.462 1.00 51.72 247 GLU A CA 1
ATOM 1979 C C . GLU A 1 247 ? -7.991 25.085 -11.737 1.00 51.72 247 GLU A C 1
ATOM 1981 O O . GLU A 1 247 ? -8.841 25.832 -12.228 1.00 51.72 247 GLU A O 1
ATOM 1986 N N . LEU A 1 248 ? -7.456 25.302 -10.533 1.00 51.38 248 LEU A N 1
ATOM 1987 C CA . LEU A 1 248 ? -7.539 26.593 -9.858 1.00 51.38 248 LEU A CA 1
ATOM 1988 C C . LEU A 1 248 ? -6.707 27.568 -10.696 1.00 51.38 248 LEU A C 1
ATOM 1990 O O . LEU A 1 248 ? -5.482 27.583 -10.592 1.00 51.38 248 LEU A O 1
ATOM 1994 N N . SER A 1 249 ? -7.390 28.286 -11.589 1.00 42.59 249 SER A N 1
ATOM 1995 C CA . SER A 1 249 ? -6.881 29.432 -12.350 1.00 42.59 249 SER A CA 1
ATOM 1996 C C . SER A 1 249 ? -6.426 30.563 -11.441 1.00 42.59 249 SER A C 1
ATOM 1998 O O . SER A 1 249 ? -7.185 30.837 -10.480 1.00 42.59 249 SER A O 1
#

Secondary structure (DSSP, 8-state):
--HHHHHHHHHHHHHHS--SS--STTTTSS-SEE-TTS-EEEETTEEEEEEEE----GGGS-HHHHHHHHHHHHHHHHH--TTEEEEEEEEEEE--HHHHHTTS-----SSTTHHHHHHHHHHHHHHHHHHSTTEEEEEEEEEEEE-SSHHHHHHHHHHHHHHHHHHHHHTT--EEE--HHHHHHHHHHHH-TT-PPP---GGGHHHHT--GGGGT--S-EEE-SSSEEEETTEEEE-------PPP--

Foldseek 3Di:
DDPVVVVVVVVVVVVVPPPPDDPFLLSPPQFDAADQQQWTHRDQFKIKWKKWKDDDPLVPDDPVLVVQLVVLVVVLVVVQDPQKDKDKDKDKAQADLVVVLVVQQPDDPPDPCSVVSVVVSVVVSVCCVPPPVRIDIIMMMMIMGGDNDPVVVVVVNVVNQVVNCVSCVSSVMHMDIDGRLRVLQVLLCVLCRVDDDQDDDPVCCPVPVDGSSVRRGAPDWADDDPFWIDGNNDIDGDDDDDDDDDPPD

Sequence (249 aa):
LTRAEKKEIQAVIRKYKGDGKPHSAQASIPYEAMYQDGVCRVTPRTFSKCIEFTDISYQLAQADTKTAIFENLCDLYNYLDASIHVQFSFINRKIDPKQYAKSFEIRAQGDDFDDIRSEYSDILQDQLVNGNNGLMKRKFMTYTIEADSLKMARARLRRIETDLLGYFKSMGASAWGLDAKERLEVMHSIFHPDGEPFSFDWKWLAPSGLSTKDFIAPSSFRFGNARMFGLGGKYGAVSFLQILSPELS